Protein AF-A0A3D4YBP1-F1 (afdb_monomer_lite)

Structure (mmCIF, N/CA/C/O backbone):
data_AF-A0A3D4YBP1-F1
#
_entry.id   AF-A0A3D4YBP1-F1
#
loop_
_atom_site.group_PDB
_atom_site.id
_atom_site.type_symbol
_atom_site.label_atom_id
_atom_site.label_alt_id
_atom_site.label_comp_id
_atom_site.label_asym_id
_atom_site.label_entity_id
_atom_site.label_seq_id
_atom_site.pdbx_PDB_ins_code
_atom_site.Cartn_x
_atom_site.Cartn_y
_atom_site.Cartn_z
_atom_site.occupancy
_atom_site.B_iso_or_equiv
_atom_site.auth_seq_id
_atom_site.auth_comp_id
_atom_site.auth_asym_id
_atom_site.auth_atom_id
_atom_site.pdbx_PDB_model_num
ATOM 1 N N . MET A 1 1 ? -67.205 7.930 8.377 1.00 40.38 1 MET A N 1
ATOM 2 C CA . MET A 1 1 ? -66.296 7.155 9.242 1.00 40.38 1 MET A CA 1
ATOM 3 C C . MET A 1 1 ? -65.076 6.814 8.409 1.00 40.38 1 MET A C 1
ATOM 5 O O . MET A 1 1 ? -65.191 5.972 7.533 1.00 40.38 1 MET A O 1
ATOM 9 N N . SER A 1 2 ? -63.977 7.543 8.604 1.00 52.41 2 SER A N 1
ATOM 10 C CA . SER A 1 2 ? -62.703 7.320 7.913 1.00 52.41 2 SER A CA 1
ATOM 11 C C . SER A 1 2 ? -61.662 7.004 8.969 1.00 52.41 2 SER A C 1
ATOM 13 O O . SER A 1 2 ? -61.486 7.784 9.900 1.00 52.41 2 SER A O 1
ATOM 15 N N . THR A 1 3 ? -61.036 5.841 8.850 1.00 62.56 3 THR A N 1
ATOM 16 C CA . THR A 1 3 ? -59.923 5.414 9.695 1.00 62.56 3 THR A CA 1
ATOM 17 C C . THR A 1 3 ? -58.646 5.510 8.879 1.00 62.56 3 THR A C 1
ATOM 19 O O . THR A 1 3 ? -58.508 4.843 7.851 1.00 62.56 3 THR A O 1
ATOM 22 N N . ASP A 1 4 ? -57.746 6.367 9.343 1.00 64.50 4 ASP A N 1
ATOM 23 C CA . ASP A 1 4 ? -56.448 6.652 8.752 1.00 64.50 4 ASP A CA 1
ATOM 24 C C . ASP A 1 4 ? -55.527 5.423 8.803 1.00 64.50 4 ASP A C 1
ATOM 26 O O . ASP A 1 4 ? -55.231 4.880 9.868 1.00 64.50 4 ASP A O 1
ATOM 30 N N . ASN A 1 5 ? -55.050 4.990 7.634 1.00 58.81 5 ASN A N 1
ATOM 31 C CA . ASN A 1 5 ? -53.994 3.988 7.496 1.00 58.81 5 ASN A CA 1
ATOM 32 C C . ASN A 1 5 ? -52.629 4.684 7.584 1.00 58.81 5 ASN A C 1
ATOM 34 O O . ASN A 1 5 ? -52.064 5.094 6.571 1.00 58.81 5 ASN A O 1
ATOM 38 N N . ILE A 1 6 ? -52.102 4.830 8.800 1.00 61.28 6 ILE A N 1
ATOM 39 C CA . ILE A 1 6 ? -50.739 5.320 9.032 1.00 61.28 6 ILE A CA 1
ATOM 40 C C . ILE A 1 6 ? -49.804 4.112 9.125 1.00 61.28 6 ILE A C 1
ATOM 42 O O . ILE A 1 6 ? -49.804 3.371 10.107 1.00 61.28 6 ILE A O 1
ATOM 46 N N . THR A 1 7 ? -48.998 3.909 8.086 1.00 58.56 7 THR A N 1
ATOM 47 C CA . THR A 1 7 ? -47.951 2.883 8.047 1.00 58.56 7 THR A CA 1
ATOM 48 C C . THR A 1 7 ? -46.813 3.274 9.000 1.00 58.56 7 THR A C 1
ATOM 50 O O . THR A 1 7 ? -46.234 4.350 8.832 1.00 58.56 7 THR A O 1
ATOM 53 N N . PRO A 1 8 ? -46.443 2.442 9.989 1.00 58.50 8 PRO A N 1
ATOM 54 C CA . PRO A 1 8 ? -45.370 2.781 10.912 1.00 58.50 8 PRO A CA 1
ATOM 55 C C . PRO A 1 8 ? -44.014 2.713 10.201 1.00 58.50 8 PRO A C 1
ATOM 57 O O . PRO A 1 8 ? -43.629 1.685 9.639 1.00 58.50 8 PRO A O 1
ATOM 60 N N . ILE A 1 9 ? -43.273 3.820 10.247 1.00 62.94 9 ILE A N 1
ATOM 61 C CA . ILE A 1 9 ? -41.892 3.906 9.771 1.00 62.94 9 ILE A CA 1
ATOM 62 C C . ILE A 1 9 ? -41.034 3.013 10.678 1.00 62.94 9 ILE A C 1
ATOM 64 O O . ILE A 1 9 ? -40.810 3.327 11.845 1.00 62.94 9 ILE A O 1
ATOM 68 N N . ARG A 1 10 ? -40.553 1.880 10.150 1.00 46.69 10 ARG A N 1
ATOM 69 C CA . ARG A 1 10 ? -39.557 1.025 10.816 1.00 46.69 10 ARG A CA 1
ATOM 70 C C . ARG A 1 10 ? -38.195 1.729 10.828 1.00 46.69 10 ARG A C 1
ATOM 72 O O . ARG A 1 10 ? -37.334 1.461 9.995 1.00 46.69 10 ARG A O 1
ATOM 79 N N . THR A 1 11 ? -37.972 2.596 11.805 1.00 50.97 11 THR A N 1
ATOM 80 C CA . THR A 1 11 ? -36.635 3.030 12.234 1.00 50.97 11 THR A CA 1
ATOM 81 C C . THR A 1 11 ? -36.010 1.927 13.084 1.00 50.97 11 THR A C 1
ATOM 83 O O . THR A 1 11 ? -36.015 1.962 14.308 1.00 50.97 11 THR A O 1
ATOM 86 N N . GLY A 1 12 ? -35.513 0.885 12.420 1.00 44.91 12 GLY A N 1
ATOM 87 C CA . GLY A 1 12 ? -34.918 -0.275 13.076 1.00 44.91 12 GLY A CA 1
ATOM 88 C C . GLY A 1 12 ? -33.622 -0.698 12.407 1.00 44.91 12 GLY A C 1
ATOM 89 O O . GLY A 1 12 ? -33.520 -1.830 11.948 1.00 44.91 12 GLY A O 1
ATOM 90 N N . ILE A 1 13 ? -32.628 0.192 12.340 1.00 52.47 13 ILE A N 1
ATOM 91 C CA . ILE A 1 13 ? -31.245 -0.260 12.162 1.00 52.47 13 ILE A CA 1
ATOM 92 C C . ILE A 1 13 ? -30.816 -0.783 13.529 1.00 52.47 13 ILE A C 1
ATOM 94 O O . ILE A 1 13 ? -30.293 -0.048 14.363 1.00 52.47 13 ILE A O 1
ATOM 98 N N . THR A 1 14 ? -31.109 -2.054 13.792 1.00 45.06 14 THR A N 1
ATOM 99 C CA . THR A 1 14 ? -30.506 -2.787 14.900 1.00 45.06 14 THR A CA 1
ATOM 100 C C . THR A 1 14 ? -29.011 -2.859 14.603 1.00 45.06 14 THR A C 1
ATOM 102 O O . THR A 1 14 ? -28.554 -3.749 13.889 1.00 45.06 14 THR A O 1
ATOM 105 N N . GLN A 1 15 ? -28.243 -1.881 15.090 1.00 55.06 15 GLN A N 1
ATOM 106 C CA . GLN A 1 15 ? -26.796 -2.010 15.203 1.00 55.06 15 GLN A CA 1
ATOM 107 C C . GLN A 1 15 ? -26.561 -3.148 16.194 1.00 55.06 15 GLN A C 1
ATOM 109 O O . GLN A 1 15 ? -26.569 -2.952 17.408 1.00 55.06 15 GLN A O 1
ATOM 114 N N . ALA A 1 16 ? -26.459 -4.371 15.668 1.00 52.19 16 ALA A N 1
ATOM 115 C CA . ALA A 1 16 ? -25.954 -5.504 16.418 1.00 52.19 16 ALA A CA 1
ATOM 116 C C . ALA A 1 16 ? -24.663 -5.035 17.082 1.00 52.19 16 ALA A C 1
ATOM 118 O O . ALA A 1 16 ? -23.823 -4.461 16.393 1.00 52.19 16 ALA A O 1
ATOM 119 N N . ALA A 1 17 ? -24.554 -5.208 18.399 1.00 53.66 17 ALA A N 1
ATOM 120 C CA . ALA A 1 17 ? -23.405 -4.785 19.183 1.00 53.66 17 ALA A CA 1
ATOM 121 C C . ALA A 1 17 ? -22.129 -5.380 18.569 1.00 53.66 17 ALA A C 1
ATOM 123 O O . ALA A 1 17 ? -21.761 -6.528 18.825 1.00 53.66 17 ALA A O 1
ATOM 124 N N . THR A 1 18 ? -21.495 -4.621 17.678 1.00 70.81 18 THR A N 1
ATOM 125 C CA . THR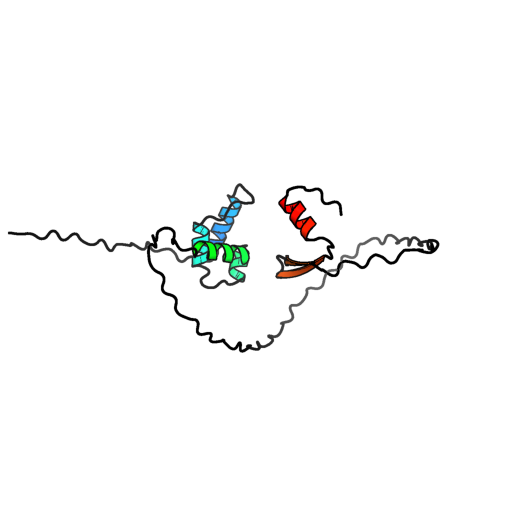 A 1 18 ? -20.273 -5.026 17.006 1.00 70.81 18 THR A CA 1
ATOM 126 C C . THR A 1 18 ? -19.205 -4.984 18.070 1.00 70.81 18 THR A C 1
ATOM 128 O O . THR A 1 18 ? -18.902 -3.916 18.606 1.00 70.81 18 THR A O 1
ATOM 131 N N . LYS A 1 19 ? -18.684 -6.163 18.417 1.00 80.75 19 LYS A N 1
ATOM 132 C CA . LYS A 1 19 ? -17.534 -6.283 19.310 1.00 80.75 19 LYS A CA 1
ATOM 133 C C . LYS A 1 19 ? -16.461 -5.284 18.852 1.00 80.75 19 LYS A C 1
ATOM 135 O O . LYS A 1 19 ? -16.246 -5.178 17.640 1.00 80.75 19 LYS A O 1
ATOM 140 N N . PRO A 1 20 ? -15.831 -4.543 19.779 1.00 88.81 20 PRO A N 1
ATOM 141 C CA . PRO A 1 20 ? -14.800 -3.582 19.418 1.00 88.81 20 PRO A CA 1
ATOM 142 C C . PRO A 1 20 ? -13.718 -4.298 18.607 1.00 88.81 20 PRO A C 1
ATOM 144 O O . PRO A 1 20 ? -13.247 -5.367 18.995 1.00 88.81 20 PRO A O 1
ATOM 147 N N . VAL A 1 21 ? -13.380 -3.737 17.446 1.00 92.50 21 VAL A N 1
ATOM 148 C CA . VAL A 1 21 ? -12.341 -4.288 16.575 1.00 92.50 21 VAL A CA 1
ATOM 149 C C . VAL A 1 21 ? -11.000 -4.040 17.256 1.00 92.50 21 VAL A C 1
ATOM 151 O O . VAL A 1 21 ? -10.557 -2.898 17.337 1.00 92.50 21 VAL A O 1
ATOM 154 N N . THR A 1 22 ? -10.376 -5.096 17.776 1.00 95.12 22 THR A N 1
ATOM 155 C CA . THR A 1 22 ? -9.036 -5.018 18.373 1.00 95.12 22 THR A CA 1
ATOM 156 C C . THR A 1 22 ? -7.967 -5.396 17.352 1.00 95.12 22 THR A C 1
ATOM 158 O O . THR A 1 22 ? -8.240 -6.122 16.392 1.00 95.12 22 THR A O 1
ATOM 161 N N . LEU A 1 23 ? -6.740 -4.911 17.553 1.00 94.69 23 LEU A N 1
ATOM 162 C CA . LEU A 1 23 ? -5.612 -5.174 16.657 1.00 94.69 23 LEU A CA 1
ATOM 163 C C . LEU A 1 23 ? -5.327 -6.677 16.527 1.00 94.69 23 LEU A C 1
ATOM 165 O O . LEU A 1 23 ? -5.106 -7.168 15.422 1.00 94.69 23 LEU A O 1
ATOM 169 N N . GLU A 1 24 ? -5.398 -7.417 17.631 1.00 95.75 24 GLU A N 1
ATOM 170 C CA . GLU A 1 24 ? -5.125 -8.855 17.689 1.00 95.75 24 GLU A CA 1
ATOM 171 C C . GLU A 1 24 ? -6.116 -9.645 16.831 1.00 95.75 24 GLU A C 1
ATOM 173 O O . GLU A 1 24 ? -5.732 -10.587 16.140 1.00 95.75 24 GLU A O 1
ATOM 178 N N . MET A 1 25 ? -7.386 -9.227 16.817 1.00 95.69 25 MET A N 1
ATOM 179 C CA . MET A 1 25 ? -8.420 -9.855 15.996 1.00 95.69 25 MET A CA 1
ATOM 180 C C . MET A 1 25 ? -8.146 -9.663 14.498 1.00 95.69 25 MET A C 1
ATOM 182 O O . MET A 1 25 ? -8.363 -10.582 13.703 1.00 95.69 25 MET A O 1
ATOM 186 N N . VAL A 1 26 ? -7.654 -8.484 14.107 1.00 96.62 26 VAL A N 1
ATOM 187 C CA . VAL A 1 26 ? -7.304 -8.194 12.709 1.00 96.62 26 VAL A CA 1
ATOM 188 C C . VAL A 1 26 ? -6.046 -8.954 12.295 1.00 96.62 26 VAL A C 1
ATOM 190 O O . VAL A 1 26 ? -6.021 -9.509 11.198 1.00 96.62 26 VAL A O 1
ATOM 193 N N . ILE A 1 27 ? -5.038 -9.041 13.171 1.00 96.88 27 ILE A N 1
ATOM 194 C CA . ILE A 1 27 ? -3.833 -9.854 12.941 1.00 96.88 27 ILE A CA 1
ATOM 195 C C . ILE A 1 27 ? -4.224 -11.319 12.721 1.00 96.88 27 ILE A C 1
ATOM 197 O O . ILE A 1 27 ? -3.881 -11.886 11.687 1.00 96.88 27 ILE A O 1
ATOM 201 N N . ALA A 1 28 ? -5.028 -11.896 13.620 1.00 97.06 28 ALA A N 1
ATOM 202 C CA . ALA A 1 28 ? -5.488 -13.278 13.499 1.00 97.06 28 ALA A CA 1
ATOM 203 C C . ALA A 1 28 ? -6.266 -13.524 12.194 1.00 97.06 28 ALA A C 1
ATOM 205 O O . ALA A 1 28 ? -6.035 -14.520 11.515 1.00 97.06 28 ALA A O 1
ATOM 206 N N . SER A 1 29 ? -7.142 -12.591 11.803 1.00 97.19 29 SER A N 1
ATOM 207 C CA . SER A 1 29 ? -7.898 -12.686 10.544 1.00 97.19 29 SER A CA 1
ATOM 208 C C . SER A 1 29 ? -6.990 -12.600 9.311 1.00 97.19 29 SER A C 1
ATOM 210 O O . SER A 1 29 ? -7.225 -13.278 8.311 1.00 97.19 29 SER A O 1
ATOM 212 N N . MET A 1 30 ? -5.949 -11.766 9.367 1.00 97.31 30 MET A N 1
ATOM 213 C CA . MET A 1 30 ? -4.974 -11.627 8.287 1.00 97.31 30 MET A CA 1
ATOM 214 C C . MET A 1 30 ? -4.118 -12.889 8.136 1.00 97.31 30 MET A C 1
ATOM 216 O O . MET A 1 30 ? -3.854 -13.316 7.011 1.00 97.31 30 MET A O 1
ATOM 220 N N . ASP A 1 31 ? -3.699 -13.489 9.248 1.00 97.12 31 ASP A N 1
ATOM 221 C CA . ASP A 1 31 ? -2.896 -14.710 9.243 1.00 97.12 31 ASP A CA 1
ATOM 222 C C . ASP A 1 31 ? -3.715 -15.926 8.802 1.00 97.12 31 ASP A C 1
ATOM 224 O O . ASP A 1 31 ? -3.249 -16.685 7.953 1.00 97.12 31 ASP A O 1
ATOM 228 N N . ASP A 1 32 ? -4.966 -16.056 9.252 1.00 97.88 32 ASP A N 1
ATOM 229 C CA . ASP A 1 32 ? -5.890 -17.089 8.766 1.00 97.88 32 ASP A CA 1
ATOM 230 C C . ASP A 1 32 ? -6.103 -16.989 7.244 1.00 97.88 32 ASP A C 1
ATOM 232 O O . ASP A 1 32 ? -5.992 -17.974 6.509 1.00 97.88 32 ASP A O 1
ATOM 236 N N . TRP A 1 33 ? -6.285 -15.771 6.721 1.00 97.25 33 TRP A N 1
ATOM 237 C CA . TRP A 1 33 ? -6.355 -15.549 5.275 1.00 97.25 33 TRP A CA 1
ATOM 238 C C . TRP A 1 33 ? -5.055 -15.937 4.547 1.00 97.25 33 TRP A C 1
ATOM 240 O O . TRP A 1 33 ? -5.089 -16.536 3.470 1.00 97.25 33 TRP A O 1
ATOM 250 N N . ARG A 1 34 ? -3.884 -15.630 5.116 1.00 96.19 34 ARG A N 1
ATOM 251 C CA . ARG A 1 34 ? -2.589 -16.010 4.524 1.00 96.19 34 ARG A CA 1
ATOM 252 C C . ARG A 1 34 ? -2.364 -17.516 4.506 1.00 96.19 34 ARG A C 1
ATOM 254 O O . ARG A 1 34 ? -1.688 -17.986 3.593 1.00 96.19 34 ARG A O 1
ATOM 261 N N . LEU A 1 35 ? -2.891 -18.238 5.491 1.00 97.00 35 LEU A N 1
ATOM 262 C CA . LEU A 1 35 ? -2.821 -19.697 5.5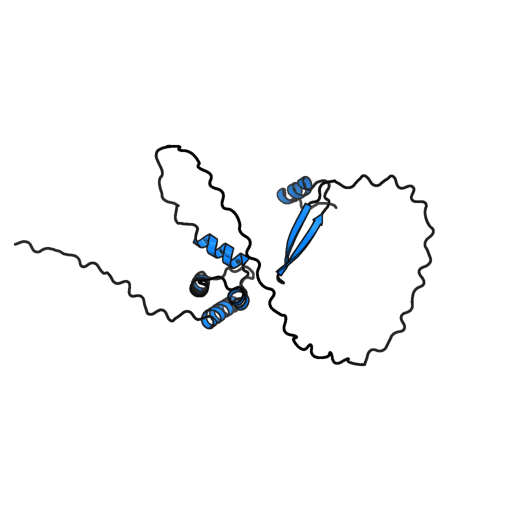68 1.00 97.00 35 LEU A CA 1
ATOM 263 C C . LEU A 1 35 ? -3.788 -20.368 4.587 1.00 97.00 35 LEU A C 1
ATOM 265 O O . LEU A 1 35 ? -3.477 -21.427 4.049 1.00 97.00 35 LEU A O 1
ATOM 269 N N . THR A 1 36 ? -4.942 -19.748 4.339 1.00 97.19 36 THR A N 1
ATOM 270 C CA . THR A 1 36 ? -5.999 -20.306 3.482 1.00 97.19 36 THR A CA 1
ATOM 271 C C . THR A 1 36 ? -5.875 -19.924 2.008 1.00 97.19 36 THR A C 1
ATOM 273 O O . THR A 1 36 ? -6.455 -20.604 1.161 1.00 97.19 36 THR A O 1
ATOM 276 N N . LYS A 1 37 ? -5.122 -18.872 1.657 1.00 96.25 37 LYS A N 1
ATOM 277 C CA . LYS A 1 37 ? -4.970 -18.460 0.253 1.00 96.25 37 LYS A CA 1
ATOM 278 C C . LYS A 1 37 ? -4.304 -19.555 -0.585 1.00 96.25 37 LYS A C 1
ATOM 280 O O . LYS A 1 37 ? -3.274 -20.117 -0.218 1.00 96.25 37 LYS A O 1
ATOM 285 N N . HIS A 1 38 ? -4.844 -19.795 -1.774 1.00 94.88 38 HIS A N 1
ATOM 286 C CA . HIS A 1 38 ? -4.310 -20.809 -2.690 1.00 94.88 38 HIS A CA 1
ATOM 287 C C . HIS A 1 38 ? -3.339 -20.222 -3.716 1.00 94.88 38 HIS A C 1
ATOM 289 O O . HIS A 1 38 ? -2.550 -20.949 -4.320 1.00 94.88 38 HIS A O 1
ATOM 295 N N . LYS A 1 39 ? -3.398 -18.904 -3.947 1.00 96.31 39 LYS A N 1
ATOM 296 C CA . LYS A 1 39 ? -2.588 -18.214 -4.959 1.00 96.31 39 LYS A CA 1
ATOM 297 C C . LYS A 1 39 ? -1.698 -17.156 -4.316 1.00 96.31 39 LYS A C 1
ATOM 299 O O . LYS A 1 39 ? -2.114 -16.423 -3.423 1.00 96.31 39 LYS A O 1
ATOM 304 N N . LEU A 1 40 ? -0.483 -17.006 -4.847 1.00 87.12 40 LEU A N 1
ATOM 305 C CA . LEU A 1 40 ? 0.456 -15.963 -4.413 1.00 87.12 40 LEU A CA 1
ATOM 306 C C . LEU A 1 40 ? -0.123 -14.544 -4.559 1.00 87.12 40 LEU A C 1
ATOM 308 O O . LEU A 1 40 ? 0.100 -13.713 -3.682 1.00 87.12 40 LEU A O 1
ATOM 312 N N . ASN A 1 41 ? -0.924 -14.308 -5.604 1.00 91.50 41 ASN A N 1
ATOM 313 C CA . ASN A 1 41 ? -1.499 -12.999 -5.946 1.00 91.50 41 ASN A CA 1
ATOM 314 C C . ASN A 1 41 ? -2.978 -12.857 -5.551 1.00 91.50 41 ASN A C 1
ATOM 316 O O . ASN A 1 41 ? -3.712 -12.055 -6.134 1.00 91.50 41 ASN A O 1
ATOM 320 N N . GLU A 1 42 ? -3.446 -13.671 -4.608 1.00 95.81 42 GLU A N 1
ATOM 321 C CA . GLU A 1 42 ? -4.805 -13.543 -4.099 1.00 95.81 42 GLU A CA 1
ATOM 322 C C . GLU A 1 42 ? -4.973 -12.211 -3.352 1.00 95.81 42 GLU A C 1
ATOM 324 O O . GLU A 1 42 ? -4.091 -11.778 -2.607 1.00 95.81 42 GLU A O 1
ATOM 329 N N . LYS A 1 43 ? -6.089 -11.517 -3.596 1.00 95.75 43 LYS A N 1
ATOM 330 C CA . LYS A 1 43 ? -6.366 -10.214 -2.978 1.00 95.75 43 LYS A CA 1
ATOM 331 C C . LYS A 1 43 ? -6.903 -10.416 -1.561 1.00 95.75 43 LYS A C 1
ATOM 333 O O . LYS A 1 43 ? -7.714 -11.309 -1.336 1.00 95.75 43 LYS A O 1
ATOM 338 N N . ILE A 1 44 ? -6.512 -9.535 -0.638 1.00 96.81 44 ILE A N 1
ATOM 339 C CA . ILE A 1 44 ? -7.067 -9.504 0.724 1.00 96.81 44 ILE A CA 1
ATOM 340 C C . ILE A 1 44 ? -8.592 -9.257 0.642 1.00 96.81 44 ILE A C 1
ATOM 342 O O . ILE A 1 44 ? -8.999 -8.289 -0.018 1.00 96.81 44 ILE A O 1
ATOM 346 N N . PRO A 1 45 ? -9.426 -10.086 1.301 1.00 97.12 45 PRO A N 1
ATOM 347 C CA . PRO A 1 45 ? -10.877 -9.940 1.339 1.00 97.12 45 PRO A CA 1
ATOM 348 C C . PRO A 1 45 ? -11.332 -8.570 1.849 1.00 97.12 45 PRO A C 1
ATOM 350 O O . PRO A 1 45 ? -10.757 -8.020 2.788 1.00 97.12 45 PRO A O 1
ATOM 353 N N . GLU A 1 46 ? -12.423 -8.040 1.285 1.00 95.31 46 GLU A N 1
ATOM 354 C CA . GLU A 1 46 ? -12.963 -6.726 1.680 1.00 95.31 46 GLU A CA 1
ATOM 355 C C . GLU A 1 46 ? -13.321 -6.650 3.168 1.00 95.31 46 GLU A C 1
ATOM 357 O O . GLU A 1 46 ? -13.078 -5.623 3.791 1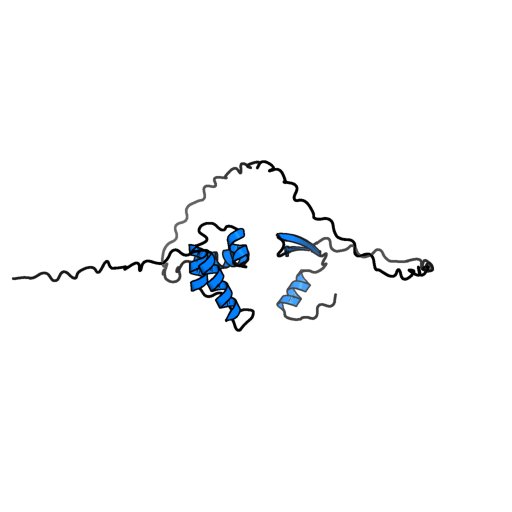.00 95.31 46 GLU A O 1
ATOM 362 N N . LYS A 1 47 ? -13.796 -7.754 3.760 1.00 95.75 47 LYS A N 1
ATOM 363 C CA . LYS A 1 47 ? -14.132 -7.819 5.191 1.00 95.75 47 LYS A CA 1
ATOM 364 C C . LYS A 1 47 ? -12.929 -7.537 6.094 1.00 95.75 47 LYS A C 1
ATOM 366 O O . LYS A 1 47 ? -13.074 -6.879 7.117 1.00 95.75 47 LYS A O 1
ATOM 371 N N . ILE A 1 48 ? -11.744 -8.021 5.716 1.00 96.38 48 ILE A N 1
ATOM 372 C CA . ILE A 1 48 ? -10.508 -7.758 6.466 1.00 96.38 48 ILE A CA 1
ATOM 373 C C . ILE A 1 48 ? -10.108 -6.296 6.272 1.00 96.38 48 ILE A C 1
ATOM 375 O O . ILE A 1 48 ? -9.762 -5.623 7.235 1.00 96.38 48 ILE A O 1
ATOM 379 N N . TRP A 1 49 ? -10.231 -5.763 5.053 1.00 95.75 49 TRP A N 1
ATOM 380 C CA . TRP A 1 49 ? -9.998 -4.338 4.810 1.00 95.75 49 TRP A CA 1
ATOM 381 C C . TRP A 1 49 ? -10.915 -3.436 5.631 1.00 95.75 49 TRP A C 1
ATOM 383 O O . TRP A 1 49 ? -10.440 -2.436 6.158 1.00 95.75 49 TRP A O 1
ATOM 393 N N . ASP A 1 50 ? -12.193 -3.785 5.782 1.00 94.19 50 ASP A N 1
ATOM 394 C CA . ASP A 1 50 ? -13.132 -3.039 6.624 1.00 94.19 50 ASP A CA 1
ATOM 395 C C . ASP A 1 50 ? -12.640 -2.960 8.070 1.00 94.19 50 ASP A C 1
ATOM 397 O O . ASP A 1 50 ? -12.628 -1.881 8.659 1.00 94.19 50 ASP A O 1
ATOM 401 N N . GLN A 1 51 ? -12.159 -4.079 8.617 1.00 94.38 51 GLN A N 1
ATOM 402 C CA . GLN A 1 51 ? -11.581 -4.125 9.959 1.00 94.38 51 GLN A CA 1
ATOM 403 C C . GLN A 1 51 ? -10.289 -3.304 10.056 1.00 94.38 51 GLN A C 1
ATOM 405 O O . GLN A 1 51 ? -10.112 -2.556 11.014 1.00 94.38 51 GLN A O 1
ATOM 410 N N . VAL A 1 52 ? -9.409 -3.387 9.053 1.00 94.94 52 VAL A N 1
ATOM 411 C CA . VAL A 1 52 ? -8.173 -2.590 8.992 1.00 94.94 52 VAL A CA 1
ATOM 412 C C . VAL A 1 52 ? -8.492 -1.094 8.952 1.00 94.94 52 VAL A C 1
ATOM 414 O O . VAL A 1 52 ? -7.871 -0.320 9.672 1.00 94.94 52 VAL A O 1
ATOM 417 N N . PHE A 1 53 ? -9.472 -0.663 8.156 1.00 93.62 53 PHE A N 1
ATOM 418 C CA . PHE A 1 53 ? -9.872 0.746 8.099 1.00 93.62 53 PHE A CA 1
ATOM 419 C C . PHE A 1 53 ? -10.592 1.213 9.365 1.00 93.62 53 PHE A C 1
ATOM 421 O O . PHE A 1 53 ? -10.426 2.369 9.743 1.00 93.62 53 PHE A O 1
ATOM 428 N N . ALA A 1 54 ? -11.358 0.337 10.021 1.00 91.81 54 ALA A N 1
ATOM 429 C CA . ALA A 1 54 ? -11.985 0.637 11.305 1.00 91.81 54 ALA A CA 1
ATOM 430 C C . ALA A 1 54 ? -10.949 0.795 12.429 1.00 91.81 54 ALA A C 1
ATOM 432 O O . ALA A 1 54 ? -11.123 1.637 13.304 1.00 91.81 54 ALA A O 1
ATOM 433 N N . LEU A 1 55 ? -9.872 0.006 12.389 1.00 92.31 55 LEU A N 1
ATOM 434 C CA . LEU A 1 55 ? -8.778 0.075 13.354 1.00 92.31 55 LEU A CA 1
ATOM 435 C C . LEU A 1 55 ? -7.869 1.292 13.111 1.00 92.31 55 LEU A C 1
ATOM 437 O O . LEU A 1 55 ? -7.395 1.926 14.048 1.00 92.31 55 LEU A O 1
ATOM 441 N N . VAL A 1 56 ? -7.621 1.620 11.842 1.00 89.19 56 VAL A N 1
ATOM 442 C CA . VAL A 1 56 ? -6.675 2.658 11.419 1.00 89.19 56 VAL A CA 1
ATOM 443 C C . VAL A 1 56 ? -7.428 3.948 11.082 1.00 89.19 56 VAL A C 1
ATOM 445 O O . VAL A 1 56 ? -7.579 4.328 9.917 1.00 89.19 56 VAL A O 1
ATOM 448 N N . THR A 1 57 ? -7.885 4.659 12.116 1.00 80.00 57 THR A N 1
ATOM 449 C CA . THR A 1 57 ? -8.471 6.006 11.966 1.00 80.00 57 THR A CA 1
ATOM 450 C C . THR A 1 57 ? -7.419 7.015 11.480 1.00 80.00 57 THR A C 1
ATOM 452 O O . THR A 1 57 ? -7.716 7.894 10.669 1.00 80.00 57 THR A O 1
ATOM 455 N N . SER A 1 58 ? -6.161 6.832 11.902 1.00 68.69 58 SER A N 1
ATOM 456 C CA . SER A 1 58 ? -4.964 7.530 11.417 1.00 68.69 58 SER A CA 1
ATOM 457 C C . SER A 1 58 ? -3.892 6.487 11.070 1.00 68.69 58 SER A C 1
ATOM 459 O O . SER A 1 58 ? -3.706 5.563 11.861 1.00 68.69 58 SER A O 1
ATOM 461 N N . PRO A 1 59 ? -3.224 6.555 9.900 1.00 69.12 59 PRO A N 1
ATOM 462 C CA . PRO A 1 59 ? -2.253 5.548 9.477 1.00 69.12 59 PRO A CA 1
ATOM 463 C C . PRO A 1 59 ? -0.995 5.590 10.342 1.00 69.12 59 PRO A C 1
ATOM 465 O O . PRO A 1 59 ? -0.024 6.266 10.012 1.00 69.12 59 PRO A O 1
ATOM 468 N N . GLU A 1 60 ? -0.995 4.824 11.429 1.00 85.31 60 GLU A N 1
ATOM 469 C CA . GLU A 1 60 ? 0.231 4.545 12.157 1.00 85.31 60 GLU A CA 1
ATOM 470 C C . GLU A 1 60 ? 1.058 3.497 11.398 1.00 85.31 60 GLU A C 1
ATOM 472 O O . GLU A 1 60 ? 0.580 2.381 11.149 1.00 85.31 60 GLU A O 1
ATOM 477 N N . PRO A 1 61 ? 2.316 3.809 11.038 1.00 88.12 61 PRO A N 1
ATOM 478 C CA . PRO A 1 61 ? 3.177 2.882 10.307 1.00 88.12 61 PRO A CA 1
ATOM 479 C C . PRO A 1 61 ? 3.430 1.587 11.090 1.00 88.12 61 PRO A C 1
ATOM 481 O O . PRO A 1 61 ? 3.642 0.538 10.485 1.00 88.12 61 PRO A O 1
ATOM 484 N N . LEU A 1 62 ? 3.346 1.631 12.425 1.00 91.12 62 LEU A N 1
ATOM 485 C CA . LEU A 1 62 ? 3.493 0.462 13.294 1.00 91.12 62 LEU A CA 1
ATOM 486 C C . LEU A 1 62 ? 2.354 -0.549 13.115 1.00 91.12 62 LEU A C 1
ATOM 488 O O . LEU A 1 62 ? 2.621 -1.744 13.006 1.00 91.12 62 LEU A O 1
ATOM 492 N N . VAL A 1 63 ? 1.106 -0.084 13.007 1.00 93.44 63 VAL A N 1
ATOM 493 C CA . VAL A 1 63 ? -0.063 -0.956 12.808 1.00 93.44 63 VAL A CA 1
ATOM 494 C C . VAL A 1 63 ? -0.002 -1.630 11.439 1.00 93.44 63 VAL A C 1
ATOM 496 O O . VAL A 1 63 ? -0.182 -2.840 11.329 1.00 93.44 63 VAL A O 1
ATOM 499 N N . LEU A 1 64 ? 0.327 -0.872 10.390 1.00 94.69 64 LEU A N 1
ATOM 500 C CA . LEU A 1 64 ? 0.474 -1.428 9.041 1.00 94.69 64 LEU A CA 1
ATOM 501 C C . LEU A 1 64 ? 1.627 -2.438 8.961 1.00 94.69 64 LEU A C 1
ATOM 503 O O . LEU A 1 64 ? 1.478 -3.488 8.332 1.00 94.69 64 LEU A O 1
ATOM 507 N N . LYS A 1 65 ? 2.742 -2.160 9.650 1.00 94.50 65 LYS A N 1
ATOM 508 C CA . LYS A 1 65 ? 3.883 -3.076 9.757 1.00 94.50 65 LYS A CA 1
ATOM 509 C C . LYS A 1 65 ? 3.508 -4.365 10.488 1.00 94.50 65 LYS A C 1
ATOM 511 O O . LYS A 1 65 ? 3.848 -5.436 9.994 1.00 94.50 65 LYS A O 1
ATOM 516 N N . ALA A 1 66 ? 2.776 -4.278 11.600 1.00 94.12 66 ALA A N 1
ATOM 517 C CA . ALA A 1 66 ? 2.284 -5.447 12.333 1.00 94.12 66 ALA A CA 1
ATOM 518 C C . ALA A 1 66 ? 1.354 -6.315 11.469 1.00 94.12 66 ALA A C 1
ATOM 520 O O . ALA A 1 66 ? 1.440 -7.538 11.487 1.00 94.12 66 ALA A O 1
ATOM 521 N N . LEU A 1 67 ? 0.522 -5.681 10.641 1.00 95.12 67 LEU A N 1
ATOM 522 C CA . LEU A 1 67 ? -0.353 -6.368 9.693 1.00 95.12 67 LEU A CA 1
ATOM 523 C C . LEU A 1 67 ? 0.378 -6.869 8.440 1.00 95.12 67 LEU A C 1
ATOM 525 O O . LEU A 1 67 ? -0.222 -7.585 7.641 1.00 95.12 67 LEU A O 1
ATOM 529 N N . GLY A 1 68 ? 1.647 -6.510 8.225 1.00 94.94 68 GLY A N 1
ATOM 530 C CA . GLY A 1 68 ? 2.403 -6.833 7.011 1.00 94.94 68 GLY A CA 1
ATOM 531 C C . GLY A 1 68 ? 1.790 -6.243 5.734 1.00 94.94 68 GLY A C 1
ATOM 532 O O . GLY A 1 68 ? 1.854 -6.872 4.678 1.00 94.94 68 GLY A O 1
ATOM 533 N N . ILE A 1 69 ? 1.155 -5.072 5.835 1.00 94.88 69 ILE A N 1
ATOM 534 C CA . ILE A 1 69 ? 0.596 -4.323 4.704 1.00 94.88 69 ILE A CA 1
ATOM 535 C C . ILE A 1 69 ? 1.535 -3.159 4.400 1.00 94.88 69 ILE A C 1
ATOM 537 O O . ILE A 1 69 ? 1.893 -2.392 5.294 1.00 94.88 69 ILE A O 1
ATOM 541 N N . SER A 1 70 ? 1.910 -2.975 3.133 1.00 94.12 70 SER A N 1
ATOM 542 C CA . SER A 1 70 ? 2.704 -1.802 2.764 1.00 94.12 70 SER A CA 1
ATOM 543 C C . SER A 1 70 ? 1.847 -0.533 2.750 1.00 94.12 70 SER A C 1
ATOM 545 O O . SER A 1 70 ? 0.660 -0.551 2.412 1.00 94.12 70 SER A O 1
ATOM 547 N N . GLN A 1 71 ? 2.455 0.613 3.054 1.00 93.44 71 GLN A N 1
ATOM 548 C CA . GLN A 1 71 ? 1.744 1.893 3.032 1.00 93.44 71 GLN A CA 1
ATOM 549 C C . GLN A 1 71 ? 1.148 2.205 1.648 1.00 93.44 71 GLN A C 1
ATOM 551 O O . GLN A 1 71 ? 0.021 2.689 1.556 1.00 93.44 71 GLN A O 1
ATOM 556 N N . GLY A 1 72 ? 1.848 1.839 0.567 1.00 91.81 72 GLY A N 1
ATOM 557 C CA . GLY A 1 72 ? 1.343 1.972 -0.802 1.00 91.81 72 GLY A CA 1
ATOM 558 C C . GLY A 1 72 ? 0.094 1.126 -1.073 1.00 91.81 72 GLY A C 1
ATOM 559 O O . GLY A 1 72 ? -0.851 1.619 -1.691 1.00 91.81 72 GLY A O 1
ATOM 560 N N . GLN A 1 73 ? 0.034 -0.112 -0.565 1.00 94.00 73 GLN A N 1
ATOM 561 C CA . GLN A 1 73 ? -1.159 -0.963 -0.672 1.00 94.00 73 GLN A CA 1
ATOM 562 C C . GLN A 1 73 ? -2.348 -0.353 0.073 1.00 94.00 73 GLN A C 1
ATOM 564 O O . GLN A 1 73 ? -3.447 -0.283 -0.479 1.00 94.00 73 GLN A O 1
ATOM 569 N N . PHE A 1 74 ? -2.120 0.129 1.298 1.00 94.81 74 PHE A N 1
ATOM 570 C CA . PHE A 1 74 ? -3.156 0.774 2.100 1.00 94.81 74 PHE A CA 1
ATOM 571 C C . PHE A 1 74 ? -3.701 2.035 1.415 1.00 94.81 74 PHE A C 1
ATOM 573 O O . PHE A 1 74 ? -4.915 2.175 1.272 1.00 94.81 74 PHE A O 1
ATOM 580 N N . ILE A 1 75 ? -2.825 2.928 0.935 1.00 92.56 75 ILE A N 1
ATOM 581 C CA . ILE A 1 75 ? -3.223 4.158 0.231 1.00 92.56 75 ILE A CA 1
ATOM 582 C C . ILE A 1 75 ? -3.989 3.822 -1.050 1.00 92.56 75 ILE A C 1
ATOM 584 O O . ILE A 1 75 ? -5.077 4.358 -1.260 1.00 92.56 75 ILE A O 1
ATOM 588 N N . SER A 1 76 ? -3.472 2.903 -1.869 1.00 93.00 76 SER A N 1
ATOM 589 C CA . SER A 1 76 ? -4.123 2.488 -3.119 1.00 93.00 76 SER A CA 1
ATOM 590 C C . SER A 1 76 ? -5.525 1.937 -2.861 1.00 93.00 76 SER A C 1
ATOM 592 O O . SER A 1 76 ? -6.482 2.296 -3.549 1.00 93.00 76 SER A O 1
ATOM 594 N N . LYS A 1 77 ? -5.681 1.110 -1.820 1.00 94.94 77 LYS A N 1
ATOM 595 C CA . LYS A 1 77 ? -6.980 0.549 -1.437 1.00 94.94 77 LYS A CA 1
ATOM 596 C C . LYS A 1 77 ? -7.932 1.614 -0.889 1.00 94.94 77 LYS A C 1
ATOM 598 O O . LYS A 1 77 ? -9.103 1.639 -1.267 1.00 94.94 77 LYS A O 1
ATOM 603 N N . LYS A 1 78 ? -7.432 2.509 -0.032 1.00 92.62 78 LYS A N 1
ATOM 604 C CA . LYS A 1 78 ? -8.197 3.624 0.547 1.00 92.62 78 LYS A CA 1
ATOM 605 C C . LYS A 1 78 ? -8.706 4.573 -0.536 1.00 92.62 78 LYS A C 1
ATOM 607 O O . LYS A 1 78 ? -9.854 5.004 -0.473 1.00 92.62 78 LYS A O 1
ATOM 612 N N . LEU A 1 79 ? -7.873 4.874 -1.532 1.00 92.19 79 LEU A N 1
ATOM 613 C CA . LEU A 1 79 ? -8.238 5.718 -2.667 1.00 92.19 79 LEU A CA 1
ATOM 614 C C . LEU A 1 79 ? -9.289 5.037 -3.552 1.00 92.19 79 LEU A C 1
ATOM 616 O O . LEU A 1 79 ? -10.280 5.668 -3.906 1.00 92.19 79 LEU A O 1
ATOM 620 N N . GLY A 1 80 ? -9.134 3.735 -3.814 1.00 90.44 80 GLY A N 1
ATOM 621 C CA . GLY A 1 80 ? -10.107 2.953 -4.583 1.00 90.44 80 GLY A CA 1
ATOM 622 C C . GLY A 1 80 ? -11.507 2.913 -3.960 1.00 90.44 80 GLY A C 1
ATOM 623 O O . GLY A 1 80 ? -12.492 2.884 -4.687 1.00 90.44 80 GLY A O 1
ATOM 624 N N . ARG A 1 81 ? -11.620 2.975 -2.626 1.00 86.88 81 ARG A N 1
ATOM 625 C CA . ARG A 1 81 ? -12.918 3.054 -1.928 1.00 86.88 81 ARG A CA 1
ATOM 626 C C . ARG A 1 81 ? -13.535 4.450 -1.912 1.00 86.88 81 ARG A C 1
ATOM 628 O O . ARG A 1 81 ? -14.741 4.574 -1.737 1.00 86.88 81 ARG A O 1
ATOM 635 N N . LYS A 1 82 ? -12.716 5.495 -2.056 1.00 76.62 82 LYS A N 1
ATOM 636 C CA . LYS A 1 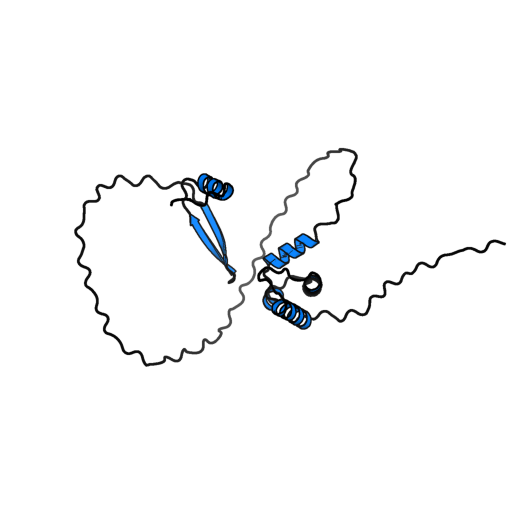82 ? -13.182 6.885 -2.136 1.00 76.62 82 LYS A CA 1
ATOM 637 C C . LYS A 1 82 ? -13.685 7.267 -3.524 1.00 76.62 82 LYS A C 1
ATOM 639 O O . LYS A 1 82 ? -14.269 8.339 -3.638 1.00 76.62 82 LYS A O 1
ATOM 644 N N . ALA A 1 83 ? -13.470 6.433 -4.545 1.00 61.28 83 ALA A N 1
ATOM 645 C CA . ALA A 1 83 ? -14.100 6.608 -5.846 1.00 61.28 83 ALA A CA 1
ATOM 646 C C . ALA A 1 83 ? -15.623 6.573 -5.636 1.00 61.28 83 ALA A C 1
ATOM 648 O O . ALA A 1 83 ? -16.165 5.514 -5.303 1.00 61.28 83 ALA A O 1
ATOM 649 N N . PRO A 1 84 ? -16.315 7.719 -5.727 1.00 56.47 84 PRO A N 1
ATOM 650 C CA . PRO A 1 84 ? -17.717 7.758 -5.396 1.00 56.47 84 PRO A CA 1
ATOM 651 C C . PRO A 1 84 ? -18.478 7.041 -6.504 1.00 56.47 84 PRO A C 1
ATOM 653 O O . PRO A 1 84 ? -18.056 7.008 -7.661 1.00 56.47 84 PRO A O 1
ATOM 656 N N . LEU A 1 85 ? -19.630 6.502 -6.135 1.00 52.00 85 LEU A N 1
ATOM 657 C CA . LEU A 1 85 ? -20.687 6.051 -7.028 1.00 52.00 85 LEU A CA 1
ATOM 658 C C . LEU A 1 85 ? -21.229 7.238 -7.863 1.00 52.00 85 LEU A C 1
ATOM 660 O O . LEU A 1 85 ? -22.396 7.588 -7.752 1.00 52.00 85 LEU A O 1
ATOM 664 N N . ILE A 1 86 ? -20.394 7.893 -8.679 1.00 48.91 86 ILE A N 1
ATOM 665 C CA . ILE A 1 86 ? -20.800 8.918 -9.656 1.00 48.91 86 ILE A CA 1
ATOM 666 C C . ILE A 1 86 ? -20.982 8.291 -11.043 1.00 48.91 86 ILE A C 1
ATOM 668 O O . ILE A 1 86 ? -20.642 8.876 -12.064 1.00 48.91 86 ILE A O 1
ATOM 672 N N . SER A 1 87 ? -21.515 7.076 -11.113 1.00 46.34 87 SER A N 1
ATOM 673 C CA . SER A 1 87 ? -21.918 6.459 -12.378 1.00 46.34 87 SER A CA 1
ATOM 674 C C . SER A 1 87 ? -23.438 6.388 -12.488 1.00 46.34 87 SER A C 1
ATOM 676 O O . SER A 1 87 ? -23.971 5.334 -12.809 1.00 46.34 87 SER A O 1
ATOM 678 N N . THR A 1 88 ? -24.153 7.478 -12.167 1.00 43.50 88 THR A N 1
ATOM 679 C CA . THR A 1 88 ? -25.527 7.763 -12.650 1.00 43.50 88 THR A CA 1
ATOM 680 C C . THR A 1 88 ? -25.972 9.184 -12.272 1.00 43.50 88 THR A C 1
ATOM 682 O O . THR A 1 88 ? -26.927 9.393 -11.536 1.00 43.50 88 THR A O 1
ATOM 685 N N . LEU A 1 89 ? -25.287 10.204 -12.785 1.00 45.06 89 LEU A N 1
ATOM 686 C CA . LEU A 1 89 ? -25.910 11.519 -12.940 1.00 45.06 89 LEU A CA 1
ATOM 687 C C . LEU A 1 89 ? -25.881 11.850 -14.427 1.00 45.06 89 LEU A C 1
ATOM 689 O O . LEU A 1 89 ? -24.846 12.202 -14.983 1.00 45.06 89 LEU A O 1
ATOM 693 N N . ASN A 1 90 ? -27.038 11.657 -15.064 1.00 53.53 90 ASN A N 1
ATOM 694 C CA . ASN A 1 90 ? -27.386 12.300 -16.323 1.00 53.53 90 ASN A CA 1
ATOM 695 C C . ASN A 1 90 ? -27.188 13.807 -16.138 1.00 53.53 90 ASN A C 1
ATOM 697 O O . ASN A 1 90 ? -28.026 14.464 -15.529 1.00 53.53 90 ASN A O 1
ATOM 701 N N . ILE A 1 91 ? -26.081 14.343 -16.642 1.00 47.38 91 ILE A N 1
ATOM 702 C CA . ILE A 1 91 ? -25.891 15.785 -16.770 1.00 47.38 91 ILE A CA 1
ATOM 703 C C . ILE A 1 91 ? -26.120 16.107 -18.241 1.00 47.38 91 ILE A C 1
ATOM 705 O O . ILE A 1 91 ? -25.209 16.097 -19.064 1.00 47.38 91 ILE A O 1
ATOM 709 N N . SER A 1 92 ? -27.389 16.323 -18.572 1.00 54.53 92 SER A N 1
ATOM 710 C CA . SER A 1 92 ? -27.739 17.283 -19.611 1.00 54.53 92 SER A CA 1
ATOM 711 C C . SER A 1 92 ? -27.827 18.659 -18.947 1.00 54.53 92 SER A C 1
ATOM 713 O O . SER A 1 92 ? -28.350 18.765 -17.844 1.00 54.53 92 SER A O 1
ATOM 715 N N . GLU A 1 93 ? -27.325 19.664 -19.661 1.00 47.81 93 GLU A N 1
ATOM 716 C CA . GLU A 1 93 ? -27.479 21.115 -19.468 1.00 47.81 93 GLU A CA 1
ATOM 717 C C . GLU A 1 93 ? -26.422 21.943 -18.705 1.00 47.81 93 GLU A C 1
ATOM 719 O O . GLU A 1 93 ? -26.227 21.864 -17.498 1.00 47.81 93 GLU A O 1
ATOM 724 N N . ALA A 1 94 ? -25.874 22.863 -19.514 1.00 47.47 94 ALA A N 1
ATOM 725 C CA . ALA A 1 94 ? -25.679 24.293 -19.266 1.00 47.47 94 ALA A CA 1
ATOM 726 C C . ALA A 1 94 ? -24.428 24.768 -18.504 1.00 47.47 94 ALA A C 1
ATOM 728 O O . ALA A 1 94 ? -24.421 25.068 -17.316 1.00 47.47 94 ALA A O 1
ATOM 729 N N . ILE A 1 95 ? -23.379 24.939 -19.312 1.00 56.50 95 ILE A N 1
ATOM 730 C CA . ILE 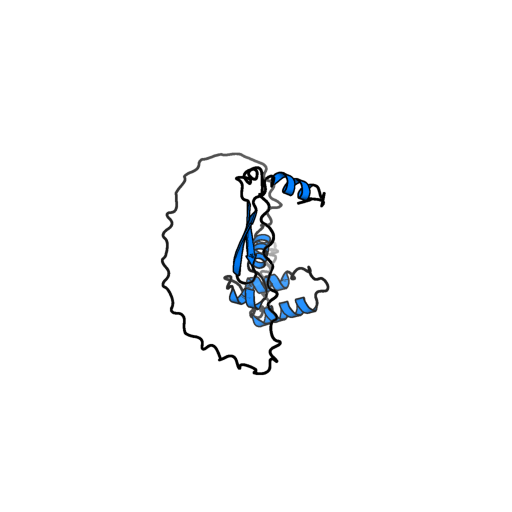A 1 95 ? -22.487 26.108 -19.424 1.00 56.50 95 ILE A CA 1
ATOM 731 C C . ILE A 1 95 ? -22.883 27.318 -18.548 1.00 56.50 95 ILE A C 1
ATOM 733 O O . ILE A 1 95 ? -23.869 27.992 -18.832 1.00 56.50 95 ILE A O 1
ATOM 737 N N . ALA A 1 96 ? -22.008 27.695 -17.611 1.00 47.41 96 ALA A N 1
ATOM 738 C CA . ALA A 1 96 ? -21.753 29.093 -17.253 1.00 47.41 96 ALA A CA 1
ATOM 739 C C . ALA A 1 96 ? -20.354 29.221 -16.626 1.00 47.41 96 ALA A C 1
ATOM 741 O O . ALA A 1 96 ? -20.079 28.736 -15.532 1.00 47.41 96 ALA A O 1
ATOM 742 N N . VAL A 1 97 ? -19.458 29.856 -17.378 1.00 58.34 97 VAL A N 1
ATOM 743 C CA . VAL A 1 97 ? -18.080 30.191 -17.006 1.00 58.34 97 VAL A CA 1
ATOM 744 C C . VAL A 1 97 ? -18.085 31.376 -16.040 1.00 58.34 97 VAL A C 1
ATOM 746 O O . VAL A 1 97 ? -18.780 32.361 -16.288 1.00 58.34 97 VAL A O 1
ATOM 749 N N . SER A 1 98 ? -17.265 31.334 -14.986 1.00 42.94 98 SER A N 1
ATOM 750 C CA . SER A 1 98 ? -16.798 32.541 -14.287 1.00 42.94 98 SER A CA 1
ATOM 751 C C . SER A 1 98 ? -15.467 32.323 -13.550 1.00 42.94 98 SER A C 1
ATOM 753 O O . SER A 1 98 ? -15.113 31.179 -13.263 1.00 42.94 98 SER A O 1
ATOM 755 N N . PRO A 1 99 ? -14.688 33.404 -13.330 1.00 57.53 99 PRO A N 1
ATOM 756 C CA . PRO A 1 99 ? -13.230 33.356 -13.352 1.00 57.53 99 PRO A CA 1
ATOM 757 C C . PRO A 1 99 ? -12.542 33.181 -11.991 1.00 57.53 99 PRO A C 1
ATOM 759 O O . PRO A 1 99 ? -13.086 33.420 -10.916 1.00 57.53 99 PRO A O 1
ATOM 762 N N . ILE A 1 100 ? -11.285 32.769 -12.131 1.00 49.47 100 ILE A N 1
ATOM 763 C CA . ILE A 1 100 ? -10.258 32.411 -11.155 1.00 49.47 100 ILE A CA 1
ATOM 764 C C . ILE A 1 100 ? -9.825 33.614 -10.305 1.00 49.47 100 ILE A C 1
ATOM 766 O O . ILE A 1 100 ? -9.370 34.613 -10.852 1.00 49.47 100 ILE A O 1
ATOM 770 N N . ASN A 1 101 ? -9.837 33.458 -8.977 1.00 47.12 101 ASN A N 1
ATOM 771 C CA . ASN A 1 101 ? -9.014 34.253 -8.064 1.00 47.12 101 ASN A CA 1
ATOM 772 C C . ASN A 1 101 ? -8.003 33.330 -7.371 1.00 47.12 101 ASN A C 1
ATOM 774 O O . ASN A 1 101 ? -8.360 32.510 -6.524 1.00 47.12 101 ASN A O 1
ATOM 778 N N . GLN A 1 102 ? -6.737 33.458 -7.776 1.00 48.81 102 GLN A N 1
ATOM 779 C CA . GLN A 1 102 ? -5.576 32.858 -7.121 1.00 48.81 102 GLN A CA 1
ATOM 780 C C . GLN A 1 102 ? -5.328 33.545 -5.775 1.00 48.81 102 GLN A C 1
ATOM 782 O O . GLN A 1 102 ? -5.139 34.758 -5.720 1.00 48.81 102 GLN A O 1
ATOM 787 N N . VAL A 1 103 ? -5.246 32.755 -4.706 1.00 43.81 103 VAL A N 1
ATOM 788 C CA . VAL A 1 103 ? -4.631 33.165 -3.440 1.00 43.81 103 VAL A CA 1
ATOM 789 C C . VAL A 1 103 ? -3.590 32.112 -3.081 1.00 43.81 103 VAL A C 1
ATOM 791 O O . VAL A 1 103 ? -3.911 30.940 -2.891 1.00 43.81 103 VAL A O 1
ATOM 794 N N . SER A 1 104 ? -2.331 32.535 -3.045 1.00 53.69 104 SER A N 1
ATOM 795 C CA . SER A 1 104 ? -1.174 31.731 -2.653 1.00 53.69 104 SER A CA 1
ATOM 796 C C . SER A 1 104 ? -1.195 31.430 -1.148 1.00 53.69 104 SER A C 1
ATOM 798 O O . SER A 1 104 ? -1.346 32.367 -0.362 1.00 53.69 104 SER A O 1
ATOM 800 N N . PRO A 1 105 ? -0.952 30.184 -0.703 1.00 52.78 105 PRO A N 1
ATOM 801 C CA . PRO A 1 105 ? -0.566 29.916 0.673 1.00 52.78 105 PRO A CA 1
ATOM 802 C C . PRO A 1 105 ? 0.963 29.922 0.828 1.00 52.78 105 PRO A C 1
ATOM 804 O O . PRO A 1 105 ? 1.694 29.214 0.138 1.00 52.78 105 PRO A O 1
ATOM 807 N N . SER A 1 106 ? 1.421 30.753 1.763 1.00 45.00 106 SER A N 1
ATOM 808 C CA . SER A 1 106 ? 2.786 30.806 2.288 1.00 45.00 106 SER A CA 1
ATOM 809 C C . SER A 1 106 ? 3.076 29.554 3.123 1.00 45.00 106 SER A C 1
ATOM 811 O O . SER A 1 106 ? 2.340 29.255 4.064 1.00 45.00 106 SER A O 1
ATOM 813 N N . ASN A 1 107 ? 4.142 28.826 2.782 1.00 45.53 107 ASN A N 1
ATOM 814 C CA . ASN A 1 107 ? 4.633 27.683 3.550 1.00 45.53 107 ASN A CA 1
ATOM 815 C C . ASN A 1 107 ? 5.572 28.175 4.660 1.00 45.53 107 ASN A C 1
ATOM 817 O O . ASN A 1 107 ? 6.716 28.540 4.390 1.00 45.53 107 ASN A O 1
ATOM 821 N N . SER A 1 108 ? 5.110 28.152 5.909 1.00 49.38 108 SER A N 1
ATOM 822 C CA . SER A 1 108 ? 5.970 28.250 7.088 1.00 49.38 108 SER A CA 1
ATOM 823 C C . SER A 1 108 ? 6.456 26.856 7.497 1.00 49.38 108 SER A C 1
ATOM 825 O O . SER A 1 108 ? 5.678 25.934 7.731 1.00 49.38 108 SER A O 1
ATOM 827 N N . VAL A 1 109 ? 7.779 26.709 7.548 1.00 55.25 109 VAL A N 1
ATOM 828 C CA . VAL A 1 109 ? 8.510 25.505 7.960 1.00 55.25 109 VAL A CA 1
ATOM 829 C C . VAL A 1 109 ? 8.503 25.398 9.491 1.00 55.25 109 VAL A C 1
ATOM 831 O O . VAL A 1 109 ? 8.980 26.328 10.142 1.00 55.25 109 VAL A O 1
ATOM 834 N N . PRO A 1 110 ? 8.049 24.285 10.098 1.00 52.19 110 PRO A N 1
ATOM 835 C CA . PRO A 1 110 ? 8.333 23.994 11.496 1.00 52.19 110 PRO A CA 1
ATOM 836 C C . PRO A 1 110 ? 9.648 23.213 11.603 1.00 52.19 110 PRO A C 1
ATOM 838 O O . PRO A 1 110 ? 9.758 22.066 11.170 1.00 52.19 110 PRO A O 1
ATOM 841 N N . SER A 1 111 ? 10.651 23.849 12.201 1.00 50.84 111 SER A N 1
ATOM 842 C CA . SER A 1 111 ? 11.861 23.212 12.717 1.00 50.84 111 SER A CA 1
ATOM 843 C C . SER A 1 111 ? 11.499 22.265 13.869 1.00 50.84 111 SER A C 1
ATOM 845 O O . SER A 1 111 ? 11.022 22.714 14.913 1.00 50.84 111 SER A O 1
ATOM 847 N N . SER A 1 112 ? 11.714 20.963 13.677 1.00 56.59 112 SER A N 1
ATOM 848 C CA . SER A 1 112 ? 11.511 19.936 14.706 1.00 56.59 112 SER A CA 1
ATOM 849 C C . SER A 1 112 ? 12.780 19.770 15.555 1.00 56.59 112 SER A C 1
ATOM 851 O O . SER A 1 112 ? 13.870 19.750 14.980 1.00 56.59 112 SER A O 1
ATOM 853 N N . PRO A 1 113 ? 12.677 19.625 16.890 1.00 62.03 113 PRO A N 1
ATOM 854 C CA . PRO A 1 113 ? 13.831 19.409 17.746 1.00 62.03 113 PRO A CA 1
ATOM 855 C C . PRO A 1 113 ? 14.328 17.960 17.685 1.00 62.03 113 PRO A C 1
ATOM 857 O O . PRO A 1 113 ? 13.581 16.989 17.825 1.00 62.03 113 PRO A O 1
ATOM 860 N N . GLU A 1 114 ? 15.634 17.871 17.487 1.00 45.16 114 GLU A N 1
ATOM 861 C CA . GLU A 1 114 ? 16.514 16.718 17.608 1.00 45.16 114 GLU A CA 1
ATOM 862 C C . GLU A 1 114 ? 16.290 16.015 18.958 1.00 45.16 114 GLU A C 1
ATOM 864 O O . GLU A 1 114 ? 16.505 16.595 20.023 1.00 45.16 114 GLU A O 1
ATOM 869 N N . THR A 1 115 ? 15.789 14.776 18.931 1.00 45.78 115 THR A N 1
ATOM 870 C CA . THR A 1 115 ? 15.591 13.977 20.148 1.00 45.78 115 THR A CA 1
ATOM 871 C C . THR A 1 115 ? 16.722 12.966 20.271 1.00 45.78 115 THR A C 1
ATOM 873 O O . THR A 1 115 ? 16.945 12.151 19.378 1.00 45.78 115 THR A O 1
ATOM 876 N N . ALA A 1 116 ? 17.430 13.066 21.394 1.00 49.59 116 ALA A N 1
ATOM 877 C CA . ALA A 1 116 ? 18.604 12.300 21.770 1.00 49.59 116 ALA A CA 1
ATOM 878 C C . ALA A 1 116 ? 18.438 10.782 21.586 1.00 49.59 116 ALA A C 1
ATOM 880 O O . ALA A 1 116 ? 17.539 10.150 22.148 1.00 49.59 116 ALA A O 1
ATOM 881 N N . LEU A 1 117 ? 19.376 10.219 20.825 1.00 51.53 117 LEU A N 1
ATOM 882 C CA . LEU A 1 117 ? 19.635 8.794 20.686 1.00 51.53 117 LEU A CA 1
ATOM 883 C C . LEU A 1 117 ? 20.072 8.244 22.057 1.00 51.53 117 LEU A C 1
ATOM 885 O O . LEU A 1 117 ? 21.061 8.706 22.624 1.00 51.53 117 LEU A O 1
ATOM 889 N N . LYS A 1 118 ? 19.324 7.286 22.609 1.00 56.88 118 LYS A N 1
ATOM 890 C CA . LYS A 1 118 ? 19.766 6.495 23.763 1.00 56.88 118 LYS A CA 1
ATOM 891 C C . LYS A 1 118 ? 20.632 5.347 23.256 1.00 56.88 118 LYS A C 1
ATOM 893 O O . LYS A 1 118 ? 20.194 4.595 22.389 1.00 56.88 118 LYS A O 1
ATOM 898 N N . ASP A 1 119 ? 21.829 5.241 23.823 1.00 47.44 119 ASP A N 1
ATOM 899 C CA . ASP A 1 119 ? 22.774 4.145 23.634 1.00 47.44 119 ASP A CA 1
ATOM 900 C C . ASP A 1 119 ? 22.114 2.798 23.954 1.00 47.44 119 ASP A C 1
ATOM 902 O O . ASP A 1 119 ? 21.859 2.470 25.115 1.00 47.44 119 ASP A O 1
ATOM 906 N N . GLU A 1 120 ? 21.840 2.005 22.918 1.00 50.94 120 GLU A N 1
ATOM 907 C CA . GLU A 1 120 ? 21.501 0.598 23.077 1.00 50.94 120 GLU A CA 1
ATOM 908 C C . GLU A 1 120 ? 22.787 -0.229 22.981 1.00 50.94 120 GLU A C 1
ATOM 910 O O . GLU A 1 120 ? 23.528 -0.205 21.995 1.00 50.94 120 GLU A O 1
ATOM 915 N N . VAL A 1 121 ? 23.077 -0.913 24.083 1.00 51.72 121 VAL A N 1
ATOM 916 C CA . VAL A 1 121 ? 24.287 -1.688 24.337 1.00 51.72 121 VAL A CA 1
ATOM 917 C C . VAL A 1 121 ? 24.384 -2.842 23.339 1.00 51.72 121 VAL A C 1
ATOM 919 O O . VAL A 1 121 ? 23.726 -3.873 23.480 1.00 51.72 121 VAL A O 1
ATOM 922 N N . PHE A 1 122 ? 25.252 -2.686 22.339 1.00 45.25 122 PHE A N 1
ATOM 923 C CA . PHE A 1 122 ? 25.639 -3.774 21.448 1.00 45.25 122 PHE A CA 1
ATOM 924 C C . PHE A 1 122 ? 26.331 -4.880 22.248 1.00 45.25 122 PHE A C 1
ATOM 926 O O . PHE A 1 122 ? 27.428 -4.713 22.788 1.00 45.25 122 PHE A O 1
ATOM 933 N N . SER A 1 123 ? 25.681 -6.040 22.309 1.00 56.12 123 SER A N 1
ATOM 934 C CA . SER A 1 123 ? 26.258 -7.243 22.897 1.00 56.12 123 SER A CA 1
ATOM 935 C C . SER A 1 123 ? 27.446 -7.716 22.060 1.00 56.12 123 SER A C 1
ATOM 937 O O . SER A 1 123 ? 27.342 -7.977 20.862 1.00 56.12 123 SER A O 1
ATOM 939 N N . LYS A 1 124 ? 28.591 -7.797 22.738 1.00 58.56 124 LYS A N 1
ATOM 940 C CA . LYS A 1 124 ? 29.907 -8.216 22.252 1.00 58.56 124 LYS A CA 1
ATOM 941 C C . LYS A 1 124 ? 29.821 -9.520 21.435 1.00 58.56 124 LYS A C 1
ATOM 943 O O . LYS A 1 124 ? 29.371 -10.528 21.981 1.00 58.56 124 LYS A O 1
ATOM 948 N N . PRO A 1 125 ? 30.285 -9.553 20.172 1.00 52.50 125 PRO A N 1
ATOM 949 C CA . PRO A 1 125 ? 30.309 -10.786 19.398 1.00 52.50 125 PRO A CA 1
ATOM 950 C C . PRO A 1 125 ? 31.346 -11.750 19.983 1.00 52.50 125 PRO A C 1
ATOM 952 O O . PRO A 1 125 ? 32.537 -11.444 20.082 1.00 52.50 125 PRO A O 1
ATOM 955 N N . THR A 1 126 ? 30.878 -12.930 20.386 1.00 61.22 126 THR A N 1
ATOM 956 C CA . THR A 1 126 ? 31.716 -14.056 20.800 1.00 61.22 126 THR A CA 1
ATOM 957 C C . THR A 1 126 ? 32.497 -14.559 19.589 1.00 61.22 126 THR A C 1
ATOM 959 O O . THR A 1 126 ? 31.953 -15.208 18.699 1.00 61.22 126 THR A O 1
ATOM 962 N N . ILE A 1 127 ? 33.787 -14.228 19.550 1.00 57.41 127 ILE A N 1
ATOM 963 C CA . ILE A 1 127 ? 34.731 -14.670 18.522 1.00 57.41 127 ILE A CA 1
ATOM 964 C C . ILE A 1 127 ? 34.955 -16.178 18.683 1.00 57.41 127 ILE A C 1
ATOM 966 O O . ILE A 1 127 ? 35.642 -16.626 19.603 1.00 57.41 127 ILE A O 1
ATOM 970 N N . VAL A 1 128 ? 34.382 -16.960 17.769 1.00 55.91 128 VAL A N 1
ATOM 971 C CA . VAL A 1 128 ? 34.673 -18.388 17.614 1.00 55.91 128 VAL A CA 1
ATOM 972 C C . VAL A 1 128 ? 36.053 -18.518 16.969 1.00 55.91 128 VAL A C 1
ATOM 974 O O . VAL A 1 128 ? 36.222 -18.369 15.760 1.00 55.91 128 VAL A O 1
ATOM 977 N N . LYS A 1 129 ? 37.070 -18.764 17.799 1.00 56.28 129 LYS A N 1
ATOM 978 C CA . LYS A 1 129 ? 38.413 -19.148 17.356 1.00 56.28 129 LYS A CA 1
ATOM 979 C C . LYS A 1 129 ? 38.367 -20.598 16.888 1.00 56.28 129 LYS A C 1
ATOM 981 O O . LYS A 1 129 ? 38.423 -21.489 17.723 1.00 56.28 129 LYS A O 1
ATOM 986 N N . ASN A 1 130 ? 38.222 -20.819 15.585 1.00 57.12 130 ASN A N 1
ATOM 987 C CA . ASN A 1 130 ? 38.739 -22.004 14.895 1.00 57.12 130 ASN A CA 1
ATOM 988 C C . ASN A 1 130 ? 38.564 -21.824 13.385 1.00 57.12 130 ASN A C 1
ATOM 990 O O . ASN A 1 130 ? 37.625 -22.331 12.779 1.00 57.12 130 ASN A O 1
ATOM 994 N N . ALA A 1 131 ? 39.487 -21.085 12.775 1.00 53.75 131 ALA A N 1
ATOM 995 C CA . ALA A 1 131 ? 39.658 -21.083 11.333 1.00 53.75 131 ALA A CA 1
ATOM 996 C C . ALA A 1 131 ? 41.127 -21.385 11.038 1.00 53.75 131 ALA A C 1
ATOM 998 O O . ALA A 1 131 ? 42.015 -20.595 11.349 1.00 53.75 131 ALA A O 1
ATOM 999 N N . VAL A 1 132 ? 41.355 -22.576 10.487 1.00 67.81 132 VAL A N 1
ATOM 1000 C CA . VAL A 1 132 ? 42.621 -23.011 9.902 1.00 67.81 132 VAL A CA 1
ATOM 1001 C C . VAL A 1 132 ? 42.956 -22.034 8.779 1.00 67.81 132 VAL A C 1
ATOM 1003 O O . VAL A 1 132 ? 42.282 -22.007 7.748 1.00 67.81 132 VAL A O 1
ATOM 1006 N N . SER A 1 133 ? 43.962 -21.194 9.005 1.00 59.28 133 SER A N 1
ATOM 1007 C CA . SER A 1 133 ? 44.481 -20.261 8.014 1.00 59.28 133 SER A CA 1
ATOM 1008 C C . SER A 1 133 ? 45.149 -21.055 6.898 1.00 59.28 133 SER A C 1
ATOM 1010 O O . SER A 1 133 ? 46.256 -21.565 7.069 1.00 59.28 133 SER A O 1
ATOM 1012 N N . LYS A 1 134 ? 44.465 -21.184 5.759 1.00 71.25 134 LYS A N 1
ATOM 1013 C CA . LYS A 1 134 ? 45.126 -21.543 4.507 1.00 71.25 134 LYS A CA 1
ATOM 1014 C C . LYS A 1 134 ? 45.928 -20.326 4.063 1.00 71.25 134 LYS A C 1
ATOM 1016 O O . LYS A 1 134 ? 45.377 -19.234 3.945 1.00 71.25 134 LYS A O 1
ATOM 1021 N N . GLU A 1 135 ? 47.225 -20.533 3.907 1.00 75.88 135 GLU A N 1
ATOM 1022 C CA . GLU A 1 135 ? 48.182 -19.564 3.393 1.00 75.88 135 GLU A CA 1
ATOM 1023 C C . GLU A 1 135 ? 47.675 -19.030 2.047 1.00 75.88 135 GLU A C 1
ATOM 1025 O O . GLU A 1 135 ? 47.411 -19.793 1.117 1.00 75.88 135 GLU A O 1
ATOM 1030 N N . VAL A 1 136 ? 47.407 -17.725 1.991 1.00 65.44 136 VAL A N 1
ATOM 1031 C CA . VAL A 1 136 ? 46.899 -17.060 0.790 1.00 65.44 136 VAL A CA 1
ATOM 1032 C C . VAL A 1 136 ? 48.088 -16.856 -0.138 1.00 65.44 136 VAL A C 1
ATOM 1034 O O . VAL A 1 136 ? 48.895 -15.952 0.066 1.00 65.44 136 VAL A O 1
ATOM 1037 N N . GLU A 1 137 ? 48.206 -17.725 -1.137 1.00 70.81 137 GLU A N 1
ATOM 1038 C CA . GLU A 1 137 ? 49.197 -17.605 -2.201 1.00 70.81 137 GLU A CA 1
ATOM 1039 C C . GLU A 1 137 ? 48.834 -16.405 -3.088 1.00 70.81 137 GLU A C 1
ATOM 1041 O O . GLU A 1 137 ? 47.899 -16.440 -3.894 1.00 70.81 137 GLU A O 1
ATOM 1046 N N . PHE A 1 138 ? 49.550 -15.297 -2.897 1.00 65.25 138 PHE A N 1
ATOM 1047 C CA . PHE A 1 138 ? 49.443 -14.124 -3.753 1.00 65.25 138 PHE A CA 1
ATOM 1048 C C . PHE A 1 138 ? 50.054 -14.449 -5.119 1.00 65.25 138 PHE A C 1
ATOM 1050 O O . PHE A 1 138 ? 51.271 -14.459 -5.283 1.00 65.25 138 PHE A O 1
ATOM 1057 N N . CYS A 1 139 ? 49.200 -14.701 -6.112 1.00 65.50 139 CYS A N 1
ATOM 1058 C CA . CYS A 1 139 ? 49.624 -14.762 -7.506 1.00 65.50 139 CYS A CA 1
ATOM 1059 C C . CYS A 1 139 ? 50.125 -13.381 -7.940 1.00 65.50 139 CYS A C 1
ATOM 1061 O O . CYS A 1 139 ? 49.344 -12.442 -8.104 1.00 65.50 139 CYS A O 1
ATOM 1063 N N . GLU A 1 140 ? 51.436 -13.263 -8.123 1.00 67.00 140 GLU A N 1
ATOM 1064 C CA . GLU A 1 140 ? 52.086 -12.071 -8.653 1.00 67.00 140 GLU A CA 1
ATOM 1065 C C . GLU A 1 140 ? 51.588 -11.819 -10.089 1.00 67.00 140 GLU A C 1
ATOM 1067 O O . GLU A 1 140 ? 51.912 -12.545 -11.034 1.00 67.00 140 GLU A O 1
ATOM 1072 N N . VAL A 1 141 ? 50.722 -10.814 -10.251 1.00 72.00 141 VAL A N 1
ATOM 1073 C CA . VAL A 1 141 ? 50.152 -10.444 -11.550 1.00 72.00 141 VAL A CA 1
ATOM 1074 C C . VAL A 1 141 ? 51.256 -9.807 -12.387 1.00 72.00 141 VAL A C 1
ATOM 1076 O O . VAL A 1 141 ? 51.624 -8.651 -12.182 1.00 72.00 141 VAL A O 1
ATOM 1079 N N . LYS A 1 142 ? 51.792 -10.566 -13.348 1.00 76.75 142 LYS A N 1
ATOM 1080 C CA . LYS A 1 142 ? 52.734 -10.042 -14.343 1.00 76.75 142 LYS A CA 1
ATOM 1081 C C . LYS A 1 142 ? 52.077 -8.886 -15.095 1.00 76.75 142 LYS A C 1
ATOM 1083 O O . LYS A 1 142 ? 51.024 -9.064 -15.707 1.00 76.75 142 LYS A O 1
ATOM 1088 N N . ALA A 1 143 ? 52.706 -7.713 -15.047 1.00 75.12 143 ALA A N 1
ATOM 1089 C CA . ALA A 1 143 ? 52.248 -6.529 -15.759 1.00 75.12 143 ALA A CA 1
ATOM 1090 C C . ALA A 1 143 ? 52.096 -6.845 -17.255 1.00 75.12 143 ALA A C 1
ATOM 1092 O O . ALA A 1 143 ? 53.055 -7.248 -17.917 1.00 75.12 143 ALA A O 1
ATOM 1093 N N . ALA A 1 144 ? 50.879 -6.693 -17.776 1.00 77.00 144 ALA A N 1
ATOM 1094 C CA . ALA A 1 144 ? 50.629 -6.844 -19.200 1.00 77.00 144 ALA A CA 1
ATOM 1095 C C . ALA A 1 144 ? 51.358 -5.726 -19.972 1.00 77.00 144 ALA A C 1
ATOM 1097 O O . ALA A 1 144 ? 51.397 -4.586 -19.495 1.00 77.00 144 ALA A O 1
ATOM 1098 N N . PRO A 1 145 ? 51.941 -6.020 -21.148 1.00 74.19 145 PRO A N 1
ATOM 1099 C CA . PRO A 1 145 ? 52.586 -5.008 -21.973 1.00 74.19 145 PRO A CA 1
ATOM 1100 C C . PRO A 1 145 ? 51.581 -3.909 -22.335 1.00 74.19 145 PRO A C 1
ATOM 1102 O O . PRO A 1 145 ? 50.464 -4.185 -22.772 1.00 74.19 145 PRO A O 1
ATOM 1105 N N . ALA A 1 146 ? 51.981 -2.655 -22.129 1.00 67.94 146 ALA A N 1
ATOM 1106 C CA . ALA A 1 146 ? 51.170 -1.492 -22.451 1.00 67.94 146 ALA A CA 1
ATOM 1107 C C . ALA A 1 146 ? 51.037 -1.369 -23.975 1.00 67.94 146 ALA A C 1
ATOM 1109 O O . ALA A 1 146 ? 51.957 -0.922 -24.660 1.00 67.94 146 ALA A O 1
ATOM 1110 N N . TYR A 1 147 ? 49.895 -1.786 -24.518 1.00 69.75 147 TYR A N 1
ATOM 1111 C CA . TYR A 1 147 ? 49.565 -1.518 -25.912 1.00 69.75 147 TYR A CA 1
ATOM 1112 C C . TYR A 1 147 ? 49.221 -0.030 -26.054 1.00 69.75 147 TYR A C 1
ATOM 1114 O O . TYR A 1 147 ? 48.383 0.466 -25.294 1.00 69.75 147 TYR A O 1
ATOM 1122 N N . PRO A 1 148 ? 49.832 0.705 -27.000 1.00 65.50 148 PRO A N 1
ATOM 1123 C CA . PRO A 1 148 ? 49.429 2.072 -27.284 1.00 65.50 148 PRO A CA 1
ATOM 1124 C C . PRO A 1 148 ? 47.993 2.045 -27.814 1.00 65.50 148 PRO A C 1
ATOM 1126 O O . PRO A 1 148 ? 47.733 1.654 -28.952 1.00 65.50 148 PRO A O 1
ATOM 1129 N N . LEU A 1 149 ? 47.048 2.426 -26.954 1.00 57.41 149 LEU A N 1
ATOM 1130 C CA . LEU A 1 149 ? 45.650 2.625 -27.304 1.00 57.41 149 LEU A CA 1
ATOM 1131 C C . LEU A 1 149 ? 45.568 3.843 -28.229 1.00 57.41 149 LEU A C 1
ATOM 1133 O O . LEU A 1 149 ? 45.318 4.961 -27.787 1.00 57.41 149 LEU A O 1
ATOM 1137 N N . ALA A 1 150 ? 45.768 3.627 -29.528 1.00 60.97 150 ALA A N 1
ATOM 1138 C CA . ALA A 1 150 ? 45.308 4.532 -30.576 1.00 60.97 150 ALA A CA 1
ATOM 1139 C C . ALA A 1 150 ? 43.769 4.464 -30.640 1.00 60.97 150 ALA A C 1
ATOM 1141 O O . ALA A 1 150 ? 43.176 3.988 -31.604 1.00 60.97 150 ALA A O 1
ATOM 1142 N N . GLY A 1 151 ? 43.115 4.842 -29.542 1.00 58.84 151 GLY A N 1
ATOM 1143 C CA . GLY A 1 151 ? 41.671 4.923 -29.437 1.00 58.84 151 GLY A CA 1
ATOM 1144 C C . GLY A 1 151 ? 41.228 6.280 -29.948 1.00 58.84 151 GLY A C 1
ATOM 1145 O O . GLY A 1 151 ? 41.603 7.306 -29.383 1.00 58.84 151 GLY A O 1
ATOM 1146 N N . ASN A 1 152 ? 40.414 6.291 -31.003 1.00 67.19 152 ASN A N 1
ATOM 1147 C CA . ASN A 1 152 ? 39.606 7.466 -31.312 1.00 67.19 152 ASN A CA 1
ATOM 1148 C C . ASN A 1 152 ? 38.875 7.889 -30.025 1.00 67.19 152 ASN A C 1
ATOM 1150 O O . ASN A 1 152 ? 38.397 7.000 -29.309 1.00 67.19 152 ASN A O 1
ATOM 1154 N N . PRO A 1 153 ? 38.796 9.194 -29.704 1.00 64.00 153 PRO A N 1
ATOM 1155 C CA . PRO A 1 153 ? 38.087 9.647 -28.516 1.00 64.00 153 PRO A CA 1
ATOM 1156 C C . PRO A 1 153 ? 36.692 9.028 -28.523 1.00 64.00 153 PRO A C 1
ATOM 1158 O O . PRO A 1 153 ? 35.980 9.113 -29.529 1.00 64.00 153 PRO A O 1
ATOM 1161 N N . ALA A 1 154 ? 36.343 8.341 -27.432 1.00 60.81 154 ALA A N 1
ATOM 1162 C CA . ALA A 1 154 ? 35.027 7.746 -27.286 1.00 60.81 154 ALA A CA 1
ATOM 1163 C C . ALA A 1 154 ? 33.992 8.836 -27.572 1.00 60.81 154 ALA A C 1
ATOM 1165 O O . ALA A 1 154 ? 34.061 9.930 -27.005 1.00 60.81 154 ALA A O 1
ATOM 1166 N N . LYS A 1 155 ? 33.090 8.559 -28.519 1.00 63.81 155 LYS A N 1
ATOM 1167 C CA . LYS A 1 155 ? 32.010 9.470 -28.892 1.00 63.81 155 LYS A CA 1
ATOM 1168 C C . LYS A 1 155 ? 31.305 9.876 -27.598 1.00 63.81 155 LYS A C 1
ATOM 1170 O O . LYS A 1 155 ? 30.907 8.992 -26.844 1.00 63.81 155 LYS A O 1
ATOM 1175 N N . ALA A 1 156 ? 31.270 11.179 -27.310 1.00 60.62 156 ALA A N 1
ATOM 1176 C CA . ALA A 1 156 ? 30.788 11.693 -26.033 1.00 60.62 156 ALA A CA 1
ATOM 1177 C C . ALA A 1 156 ? 29.424 11.068 -25.708 1.00 60.62 156 ALA A C 1
ATOM 1179 O O . ALA A 1 156 ? 28.513 11.124 -26.535 1.00 60.62 156 ALA A O 1
ATOM 1180 N N . PHE A 1 157 ? 29.346 10.418 -24.544 1.00 57.88 157 PHE A N 1
ATOM 1181 C CA . PHE A 1 157 ? 28.136 9.782 -24.030 1.00 57.88 157 PHE A CA 1
ATOM 1182 C C . PHE A 1 157 ? 26.965 10.774 -24.064 1.00 57.88 157 PHE A C 1
ATOM 1184 O O . PHE A 1 157 ? 27.179 11.975 -23.875 1.00 57.88 157 PHE A O 1
ATOM 1191 N N . SER A 1 158 ? 25.750 10.280 -24.324 1.00 59.22 158 SER A N 1
ATOM 1192 C CA . SER A 1 158 ? 24.544 11.112 -24.372 1.00 59.22 158 SER A CA 1
ATOM 1193 C C . SER A 1 158 ? 24.445 12.051 -23.168 1.00 59.22 158 SER A C 1
ATOM 1195 O O . SER A 1 158 ? 24.707 11.667 -22.027 1.00 59.22 158 SER A O 1
ATOM 1197 N N . THR A 1 159 ? 24.048 13.295 -23.435 1.00 66.75 159 THR A N 1
ATOM 1198 C CA . THR A 1 159 ? 23.819 14.335 -22.425 1.00 66.75 159 THR A CA 1
ATOM 1199 C C . THR A 1 159 ? 22.579 14.081 -21.572 1.00 66.75 159 THR A C 1
ATOM 1201 O O . THR A 1 159 ? 22.380 14.760 -20.566 1.00 66.75 159 THR A O 1
ATOM 1204 N N . GLU A 1 160 ? 21.740 13.121 -21.956 1.00 68.38 160 GLU A N 1
ATOM 1205 C CA . GLU A 1 160 ? 20.496 12.817 -21.261 1.00 68.38 160 GLU A CA 1
ATOM 1206 C C . GLU A 1 160 ? 20.681 11.615 -20.331 1.00 68.38 160 GLU A C 1
ATOM 1208 O O . GLU A 1 160 ? 21.004 10.501 -20.748 1.00 68.38 160 GLU A O 1
ATOM 1213 N N . THR A 1 161 ? 20.481 11.861 -19.035 1.00 78.62 161 THR A N 1
ATOM 1214 C CA . THR A 1 161 ? 20.544 10.832 -17.994 1.00 78.62 161 THR A CA 1
ATOM 1215 C C . THR A 1 161 ? 19.142 10.577 -17.458 1.00 78.62 161 THR A C 1
ATOM 1217 O O . THR A 1 161 ? 18.464 11.486 -16.983 1.00 78.62 161 THR A O 1
ATOM 1220 N N . CYS A 1 162 ? 18.690 9.329 -17.544 1.00 78.25 162 CYS A N 1
ATOM 1221 C CA . CYS A 1 162 ? 17.473 8.881 -16.887 1.00 78.25 162 CYS A CA 1
ATOM 1222 C C . CYS A 1 162 ? 17.812 8.500 -15.443 1.00 78.25 162 CYS A C 1
ATOM 1224 O O . CYS A 1 162 ? 18.799 7.803 -15.194 1.00 78.25 162 CYS A O 1
ATOM 1226 N N . VAL A 1 163 ? 16.999 8.945 -14.484 1.00 83.75 163 VAL A N 1
ATOM 1227 C CA . VAL A 1 163 ? 17.141 8.568 -13.074 1.00 83.75 163 VAL A CA 1
ATOM 1228 C C . VAL A 1 163 ? 15.947 7.715 -12.682 1.00 83.75 163 VAL A C 1
ATOM 1230 O O . VAL A 1 163 ? 14.818 8.198 -12.636 1.00 83.75 163 VAL A O 1
ATOM 1233 N N . VAL A 1 164 ? 16.203 6.442 -12.391 1.00 86.56 164 VAL A N 1
ATOM 1234 C CA . VAL A 1 164 ? 15.190 5.520 -11.878 1.00 86.56 164 VAL A CA 1
ATOM 1235 C C . VAL A 1 164 ? 15.282 5.500 -10.359 1.00 86.56 164 VAL A C 1
ATOM 1237 O O . VAL A 1 164 ? 16.314 5.131 -9.793 1.00 86.56 164 VAL A O 1
ATOM 1240 N N . GLU A 1 165 ? 14.198 5.894 -9.697 1.00 91.81 165 GLU A N 1
ATOM 1241 C CA . GLU A 1 165 ? 14.086 5.893 -8.240 1.00 91.81 165 GLU A CA 1
ATOM 1242 C C . GLU A 1 165 ? 13.297 4.667 -7.762 1.00 91.81 165 GLU A C 1
ATOM 1244 O O . GLU A 1 165 ? 12.145 4.451 -8.137 1.00 91.81 165 GLU A O 1
ATOM 1249 N N . LEU A 1 166 ? 13.932 3.846 -6.927 1.00 90.50 166 LEU A N 1
ATOM 1250 C CA . LEU A 1 166 ? 13.382 2.608 -6.385 1.00 90.50 166 LEU A CA 1
ATOM 1251 C C . LEU A 1 166 ? 13.318 2.706 -4.861 1.00 90.50 166 LEU A C 1
ATOM 1253 O O . LEU A 1 166 ? 14.342 2.859 -4.194 1.00 90.50 166 LEU A O 1
ATOM 1257 N N . TYR A 1 167 ? 12.118 2.574 -4.300 1.00 88.50 167 TYR A N 1
ATOM 1258 C CA . TYR A 1 167 ? 11.935 2.461 -2.854 1.00 88.50 167 TYR A CA 1
ATOM 1259 C C . TYR A 1 167 ? 12.116 1.013 -2.413 1.00 88.50 167 TYR A C 1
ATOM 1261 O O . TYR A 1 167 ? 11.372 0.123 -2.831 1.00 88.50 167 TYR A O 1
ATOM 1269 N N . ARG A 1 168 ? 13.099 0.776 -1.546 1.00 91.12 168 ARG A N 1
ATOM 1270 C CA . ARG A 1 168 ? 13.331 -0.545 -0.964 1.00 91.12 168 ARG A CA 1
ATOM 1271 C C . ARG A 1 168 ? 12.417 -0.793 0.248 1.00 91.12 168 ARG A C 1
ATOM 1273 O O . ARG A 1 168 ? 11.975 0.161 0.893 1.00 91.12 168 ARG A O 1
ATOM 1280 N N . PRO A 1 169 ? 12.151 -2.067 0.607 1.00 77.12 169 PRO A N 1
ATOM 1281 C CA . PRO A 1 169 ? 11.328 -2.414 1.772 1.00 77.12 169 PRO A CA 1
ATOM 1282 C C . PRO A 1 169 ? 11.889 -1.942 3.123 1.00 77.12 169 PRO A C 1
ATOM 1284 O O . PRO A 1 169 ? 11.133 -1.817 4.081 1.00 77.12 169 PRO A O 1
ATOM 1287 N N . ASP A 1 170 ? 13.196 -1.681 3.205 1.00 89.44 170 ASP A N 1
ATOM 1288 C CA . ASP A 1 170 ? 13.871 -1.120 4.384 1.00 89.44 170 ASP A CA 1
ATOM 1289 C C . ASP A 1 170 ? 13.673 0.402 4.527 1.00 89.44 170 ASP A C 1
ATOM 1291 O O . ASP A 1 170 ? 14.153 0.998 5.487 1.00 89.44 170 ASP A O 1
ATOM 1295 N N . GLY A 1 171 ? 12.959 1.036 3.590 1.00 86.06 171 GLY A N 1
ATOM 1296 C CA . GLY A 1 171 ? 12.708 2.475 3.575 1.00 86.06 171 GLY A CA 1
ATOM 1297 C C . GLY A 1 171 ? 13.821 3.297 2.925 1.00 86.06 171 GLY A C 1
ATOM 1298 O O . GLY A 1 171 ? 13.703 4.520 2.864 1.00 86.06 171 GLY A O 1
ATOM 1299 N N . MET A 1 172 ? 14.881 2.667 2.408 1.00 80.38 172 MET A N 1
ATOM 1300 C CA . MET A 1 172 ? 15.945 3.383 1.706 1.00 80.38 172 MET A CA 1
ATOM 1301 C C . MET A 1 172 ? 15.586 3.621 0.234 1.00 80.38 172 MET A C 1
ATOM 1303 O O . MET A 1 172 ? 15.068 2.740 -0.458 1.00 80.38 172 MET A O 1
ATOM 1307 N N . LEU A 1 173 ? 15.897 4.824 -0.253 1.00 87.06 173 LEU A N 1
ATOM 1308 C CA . LEU A 1 173 ? 15.738 5.211 -1.652 1.00 87.06 173 LEU A CA 1
ATOM 1309 C C . LEU A 1 173 ? 16.997 4.839 -2.437 1.00 87.06 173 LEU A C 1
ATOM 1311 O O . LEU A 1 173 ? 18.092 5.299 -2.115 1.00 87.06 173 LEU A O 1
ATOM 1315 N N . MET A 1 174 ? 16.843 4.030 -3.479 1.00 92.31 174 MET A N 1
ATOM 1316 C CA . MET A 1 174 ? 17.919 3.678 -4.397 1.00 92.31 174 MET A CA 1
ATOM 1317 C C . MET A 1 174 ? 17.724 4.429 -5.715 1.00 92.31 174 MET A C 1
ATOM 1319 O O . MET A 1 174 ? 16.649 4.355 -6.307 1.00 92.31 174 MET A O 1
ATOM 1323 N N . LYS A 1 175 ? 18.754 5.149 -6.172 1.00 92.38 175 LYS A N 1
ATOM 1324 C CA . LYS A 1 175 ? 18.735 5.883 -7.444 1.00 92.38 175 LYS A CA 1
ATOM 1325 C C . LYS A 1 175 ? 19.690 5.228 -8.430 1.00 92.38 175 LYS A C 1
ATOM 1327 O O . LYS A 1 175 ? 20.872 5.082 -8.130 1.00 92.38 175 LYS A O 1
ATOM 1332 N N . ILE A 1 176 ? 19.183 4.834 -9.591 1.00 88.06 176 ILE A N 1
ATOM 1333 C CA . ILE A 1 176 ? 19.991 4.293 -10.684 1.00 88.06 176 ILE A CA 1
ATOM 1334 C C . ILE A 1 176 ? 20.039 5.350 -11.780 1.00 88.06 176 ILE A C 1
ATOM 1336 O O . ILE A 1 176 ? 19.010 5.697 -12.356 1.00 88.06 176 ILE A O 1
ATOM 1340 N N . HIS A 1 177 ? 21.238 5.859 -12.051 1.00 81.44 177 HIS A N 1
ATOM 1341 C CA . HIS A 1 177 ? 21.486 6.772 -13.159 1.00 81.44 177 HIS A CA 1
ATOM 1342 C C . HIS A 1 177 ? 21.832 5.946 -14.395 1.00 81.44 177 HIS A C 1
ATOM 1344 O O . HIS A 1 177 ? 22.821 5.215 -14.399 1.00 81.44 177 HIS A O 1
ATOM 1350 N N . MET A 1 178 ? 21.006 6.046 -15.430 1.00 79.88 178 MET A N 1
ATOM 1351 C CA . MET A 1 178 ? 21.214 5.380 -16.707 1.00 79.88 178 MET A CA 1
ATOM 1352 C C . MET A 1 178 ? 21.436 6.445 -17.774 1.00 79.88 178 MET A C 1
ATOM 1354 O O . MET A 1 178 ? 20.550 7.250 -18.055 1.00 79.88 178 MET A O 1
ATOM 1358 N N . CYS A 1 179 ? 22.622 6.452 -18.373 1.00 73.50 179 CYS A N 1
ATOM 1359 C CA . CYS A 1 179 ? 22.862 7.206 -19.595 1.00 73.50 179 CYS A CA 1
ATOM 1360 C C . CYS A 1 179 ? 22.368 6.330 -20.744 1.00 73.50 179 CYS A C 1
ATOM 1362 O O . CYS A 1 179 ? 22.972 5.295 -21.027 1.00 73.50 179 CYS A O 1
ATOM 1364 N N . THR A 1 180 ? 21.241 6.685 -21.354 1.00 67.50 180 THR A N 1
ATOM 1365 C CA . THR A 1 180 ? 20.749 5.971 -22.533 1.00 67.50 180 THR A CA 1
ATOM 1366 C C . THR A 1 180 ? 20.673 6.946 -23.680 1.00 67.50 180 THR A C 1
ATOM 1368 O O . THR A 1 180 ? 19.927 7.919 -23.619 1.00 67.50 180 THR A O 1
ATOM 1371 N N . ASP A 1 181 ? 21.391 6.650 -24.753 1.00 65.44 181 ASP A N 1
ATOM 1372 C CA . ASP A 1 181 ? 21.400 7.502 -25.937 1.00 65.44 181 ASP A CA 1
ATOM 1373 C C . ASP A 1 181 ? 20.041 7.493 -26.661 1.00 65.44 181 ASP A C 1
ATOM 1375 O O . ASP A 1 181 ? 19.814 8.323 -27.538 1.00 65.44 181 ASP A O 1
ATOM 1379 N N . ARG A 1 182 ? 19.142 6.551 -26.315 1.00 66.94 182 ARG A N 1
ATOM 1380 C CA . ARG A 1 182 ? 17.854 6.308 -26.984 1.00 66.94 182 ARG A CA 1
ATOM 1381 C C . ARG A 1 182 ? 16.795 5.697 -26.057 1.00 66.94 182 ARG A C 1
ATOM 1383 O O . ARG A 1 182 ? 16.310 4.591 -26.296 1.00 66.94 182 ARG A O 1
ATOM 1390 N N . PHE A 1 183 ? 16.434 6.401 -24.984 1.00 70.56 183 PHE A N 1
ATOM 1391 C CA . PHE A 1 183 ? 15.369 5.950 -24.071 1.00 70.56 183 PHE A CA 1
ATOM 1392 C C . PHE A 1 183 ? 14.054 5.651 -24.815 1.00 70.56 183 PHE A C 1
ATOM 1394 O O . PHE A 1 183 ? 13.384 4.658 -24.528 1.00 70.56 183 PHE A O 1
ATOM 1401 N N . ASP A 1 184 ? 13.752 6.447 -25.843 1.00 69.12 184 ASP A N 1
ATOM 1402 C CA . ASP A 1 184 ? 12.588 6.261 -26.710 1.00 69.12 184 ASP A CA 1
ATOM 1403 C C . ASP A 1 184 ? 12.595 4.918 -27.449 1.00 69.12 184 ASP A C 1
ATOM 1405 O O . ASP A 1 184 ? 11.549 4.281 -27.567 1.00 69.12 184 ASP A O 1
ATOM 1409 N N . GLU A 1 185 ? 13.752 4.426 -27.904 1.00 71.12 185 GLU A N 1
ATOM 1410 C CA . GLU A 1 185 ? 13.843 3.105 -28.545 1.00 71.12 185 GLU A CA 1
ATOM 1411 C C . GLU A 1 185 ? 13.589 1.978 -27.546 1.00 71.12 185 GLU A C 1
ATOM 1413 O O . GLU A 1 185 ? 12.972 0.972 -27.893 1.00 71.12 185 GLU A O 1
ATOM 1418 N N . LEU A 1 186 ? 14.008 2.165 -26.295 1.00 69.25 186 LEU A N 1
ATOM 1419 C CA . LEU A 1 186 ? 13.834 1.186 -25.229 1.00 69.25 186 LEU A CA 1
ATOM 1420 C C . LEU A 1 186 ? 12.364 1.106 -24.787 1.00 69.25 186 LEU A C 1
ATOM 1422 O O . LEU A 1 186 ? 11.815 0.008 -24.670 1.00 69.25 186 LEU A O 1
ATOM 1426 N N . LEU A 1 187 ? 11.697 2.256 -24.637 1.00 76.25 187 LEU A N 1
ATOM 1427 C CA . LEU A 1 187 ? 10.251 2.328 -24.405 1.00 76.25 187 LEU A CA 1
ATOM 1428 C C . LEU A 1 187 ? 9.457 1.754 -25.580 1.00 76.25 187 LEU A C 1
ATOM 1430 O O . LEU A 1 187 ? 8.504 1.005 -25.371 1.00 76.25 187 LEU A O 1
ATO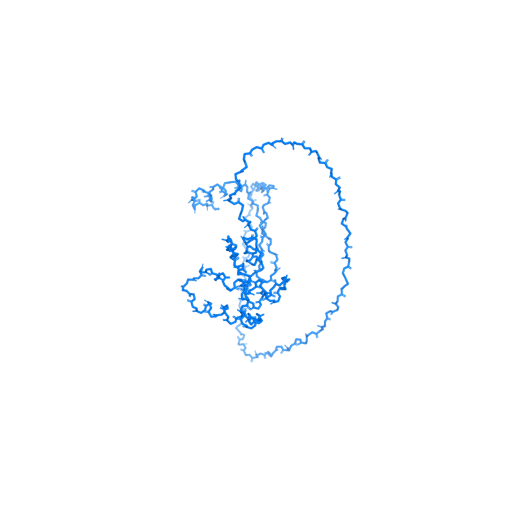M 1434 N N . THR A 1 188 ? 9.868 2.060 -26.810 1.00 75.12 188 THR A N 1
ATOM 1435 C CA . THR A 1 188 ? 9.218 1.552 -28.023 1.00 75.12 188 THR A CA 1
ATOM 1436 C C . THR A 1 188 ? 9.381 0.036 -28.145 1.00 75.12 188 THR A C 1
ATOM 1438 O O . THR A 1 188 ? 8.415 -0.661 -28.445 1.00 75.12 188 THR A O 1
ATOM 1441 N N . ALA A 1 189 ? 10.565 -0.512 -27.855 1.00 70.19 189 ALA A N 1
ATOM 1442 C CA . ALA A 1 189 ? 10.803 -1.956 -27.844 1.00 70.19 189 ALA A CA 1
ATOM 1443 C C . ALA A 1 189 ? 9.963 -2.672 -26.775 1.00 70.19 189 ALA A C 1
ATOM 1445 O O . ALA A 1 189 ? 9.379 -3.722 -27.054 1.00 70.19 189 ALA A O 1
ATOM 1446 N N . PHE A 1 190 ? 9.849 -2.079 -25.581 1.00 75.38 190 PHE A N 1
ATOM 1447 C CA . PHE A 1 190 ? 9.019 -2.604 -24.498 1.00 75.38 190 PHE A CA 1
ATOM 1448 C C . PHE A 1 190 ? 7.526 -2.579 -24.855 1.00 75.38 190 PHE A C 1
ATOM 1450 O O . PHE A 1 190 ? 6.838 -3.589 -24.710 1.00 75.38 190 PHE A O 1
ATOM 1457 N N . ALA A 1 191 ? 7.030 -1.452 -25.375 1.00 77.12 191 ALA A N 1
ATOM 1458 C CA . ALA A 1 191 ? 5.633 -1.288 -25.772 1.00 77.12 191 ALA A CA 1
ATOM 1459 C C . ALA A 1 191 ? 5.241 -2.202 -26.943 1.00 77.12 191 ALA A C 1
ATOM 1461 O O . ALA A 1 191 ? 4.125 -2.718 -26.977 1.00 77.12 191 ALA A O 1
ATOM 1462 N N . ASN A 1 192 ? 6.167 -2.453 -27.871 1.00 80.88 192 ASN A N 1
ATOM 1463 C CA . ASN A 1 192 ? 5.928 -3.299 -29.039 1.00 80.88 192 ASN A CA 1
ATOM 1464 C C . ASN A 1 192 ? 6.098 -4.803 -28.759 1.00 80.88 192 ASN A C 1
ATOM 1466 O O . ASN A 1 192 ? 5.945 -5.606 -29.675 1.00 80.88 192 ASN A O 1
ATOM 1470 N N . GLY A 1 193 ? 6.435 -5.208 -27.527 1.00 69.06 193 GLY A N 1
ATOM 1471 C CA . GLY A 1 193 ? 6.599 -6.620 -27.157 1.00 69.06 193 GLY A CA 1
ATOM 1472 C C . GLY A 1 193 ? 7.786 -7.323 -27.829 1.00 69.06 193 GLY A C 1
ATOM 1473 O O . GLY A 1 193 ? 7.941 -8.538 -27.697 1.00 69.06 193 GLY A O 1
ATOM 1474 N N . ASN A 1 194 ? 8.653 -6.580 -28.521 1.00 58.78 194 ASN A N 1
ATOM 1475 C CA . ASN A 1 194 ? 9.871 -7.114 -29.115 1.00 58.78 194 ASN A CA 1
ATOM 1476 C C . ASN A 1 194 ? 10.945 -7.198 -28.026 1.00 58.78 194 ASN A C 1
ATOM 1478 O O . ASN A 1 194 ? 11.777 -6.310 -27.873 1.00 58.78 194 ASN A O 1
ATOM 1482 N N . GLY A 1 195 ? 10.931 -8.291 -27.261 1.00 55.31 195 GLY A N 1
ATOM 1483 C CA . GLY A 1 195 ? 11.863 -8.566 -26.159 1.00 55.31 195 GLY A CA 1
ATOM 1484 C C . GLY A 1 195 ? 13.333 -8.780 -26.555 1.00 55.31 195 GLY A C 1
ATOM 1485 O O . GLY A 1 195 ? 14.065 -9.432 -25.818 1.00 55.31 195 GLY A O 1
ATOM 1486 N N . SER A 1 196 ? 13.785 -8.273 -27.705 1.00 50.59 196 SER A N 1
ATOM 1487 C CA . SER A 1 196 ? 15.182 -8.341 -28.140 1.00 50.59 196 SER A CA 1
ATOM 1488 C C . SER A 1 196 ? 15.768 -6.935 -28.227 1.00 50.59 196 SER A C 1
ATOM 1490 O O . SER A 1 196 ? 15.926 -6.371 -29.305 1.00 50.59 196 SER A O 1
ATOM 1492 N N . VAL A 1 197 ? 16.088 -6.361 -27.068 1.00 54.06 197 VAL A N 1
ATOM 1493 C CA . VAL A 1 197 ? 17.004 -5.219 -26.991 1.00 54.06 197 VAL A CA 1
ATOM 1494 C C . VAL A 1 197 ? 18.396 -5.812 -26.805 1.00 54.06 197 VAL A C 1
ATOM 1496 O O . VAL A 1 197 ? 18.684 -6.410 -25.769 1.00 54.06 197 VAL A O 1
ATOM 1499 N N . LYS A 1 198 ? 19.236 -5.734 -27.840 1.00 52.97 198 LYS A N 1
ATOM 1500 C CA . LYS A 1 198 ? 20.661 -6.050 -27.710 1.00 52.97 198 LYS A CA 1
ATOM 1501 C C . LYS A 1 198 ? 21.362 -4.795 -27.205 1.00 52.97 198 LYS A C 1
ATOM 1503 O O . LYS A 1 198 ? 21.408 -3.804 -27.929 1.00 52.97 198 LYS A O 1
ATOM 1508 N N . CYS A 1 199 ? 21.822 -4.860 -25.962 1.00 50.50 199 CYS A N 1
ATOM 1509 C CA . CYS A 1 199 ? 22.697 -3.867 -25.349 1.00 50.50 199 CYS A CA 1
ATOM 1510 C C . CYS A 1 199 ? 24.120 -3.989 -25.901 1.00 50.50 199 CYS A C 1
ATOM 1512 O O . CYS A 1 199 ? 24.543 -5.141 -26.162 1.00 50.50 199 CYS A O 1
#

Foldseek 3Di:
DDDDDDDDDPPDPPPPPDDQLDLVNLLVLLVVCVVPDPDPPDDDDVVSVVSVCSVCVDDDVVSCVSSVHDPVNNVVVVVVVVPDPPPDDPDDDDDDDDDDDDDDDDDDDDDDDDDDDDDDDDDDDDDDPDDDDDDDPPDDPDDDPDDPPPDDPDDDQDPDWDWDWDQDPVRDIDIDTDRDNCVVVVVVCVVVVVPDDDD

pLDDT: mean 72.0, std 18.1, range [40.38, 97.88]

Radius of gyration: 32.09 Å; chains: 1; bounding box: 119×57×56 Å

Sequence (199 aa):
MSTDNITPIRTGITQAATKPVTLEMVIASMDDWRLTKHKLNEKIPEKIWDQVFALVTSPEPLVLKALGISQGQFISKKLGRKAPLISTLNISEAIAVSPINQVSPSNSVPSSPETALKDEVFSKPTIVKNAVSKEVEFCEVKAAPAYPLAGNPAKAFSTETCVVELYRPDGMLMKIHMCTDRFDELLTAFANGNGSVKC

Secondary structure (DSSP, 8-state):
----------------------HHHHHHHHHHHHHH--STTPPPPHHHHHHHHHH-SS--HHHHHHTT--HHHHHHHHHHHHS---S----------------PPP--------PPPP----PPP----------------PPPP-----PPPPPPPPS-EEEEEEE-TTS-EEEEEEE-TTHHHHHHHHHTT------